Protein AF-R7HEH5-F1 (afdb_monomer_lite)

Sequence (195 aa):
MKNRILLLLTLVLFLPTLVNAKDKVKVYLFEAGGCPYCVKEEEYLKGLDGYDKTFTIVKKELYVDHVDWAEGKDYALGKKVAKAFNSFGFEDASHEATPFVVISDLYAASAYNTSLESVINEAYENGDKDIVKCYEDGKDNCLDHLKKDTSSSSKNYTPVIIITGLVILITYLVKSSIDTKNIIKNIDNINVKKR

pLDDT: mean 80.24, std 21.5, range [31.45, 98.81]

Foldseek 3Di:
DVVVVVVVVVVVVPPPPPPPQADAWEKEWAAFPPDPLSVVLVVLQCPDPCDVPRHHYDYHDQAPHPPVRHGDPCVVLLQLLLVVLVVLPQVQADSPAPRFIDTANQDTHRGRDNPCNVVSVVCSVVPGLPLSVCVVVVDNCSNVVSDDPPDDDDDDPPPCVVVVVVVVVVVVVVVVVVVVVVVVVVVVVVVVVVD

Structure (mmCIF, N/CA/C/O backbone):
data_AF-R7HEH5-F1
#
_entry.id   AF-R7HEH5-F1
#
loop_
_atom_site.group_PDB
_atom_site.id
_atom_site.type_symbol
_atom_site.label_atom_id
_atom_site.label_alt_id
_atom_site.label_comp_id
_atom_site.label_asym_id
_atom_site.label_entity_id
_atom_site.label_seq_id
_atom_site.pdbx_PDB_ins_code
_atom_site.Cartn_x
_atom_site.Cartn_y
_atom_site.Cartn_z
_atom_site.occupancy
_atom_site.B_iso_or_equiv
_atom_site.auth_seq_id
_atom_site.auth_comp_id
_atom_site.auth_asym_id
_atom_site.auth_atom_id
_atom_site.pdbx_PDB_model_num
ATOM 1 N N . MET A 1 1 ? -27.579 -20.780 52.528 1.00 49.28 1 MET A N 1
ATOM 2 C CA . MET A 1 1 ? -27.739 -19.768 51.451 1.00 49.28 1 MET A CA 1
ATOM 3 C C . MET A 1 1 ? -26.437 -19.041 51.087 1.00 49.28 1 MET A C 1
ATOM 5 O O . MET A 1 1 ? -26.277 -18.694 49.927 1.00 49.28 1 MET A O 1
ATOM 9 N N . LYS A 1 2 ? -25.474 -18.885 52.010 1.00 51.22 2 LYS A N 1
ATOM 10 C CA . LYS A 1 2 ? -24.186 -18.193 51.787 1.00 51.22 2 LYS A CA 1
ATOM 11 C C . LYS A 1 2 ? -23.276 -18.825 50.707 1.00 51.22 2 LYS A C 1
ATOM 13 O O . LYS A 1 2 ? -22.617 -18.100 49.976 1.00 51.22 2 LYS A O 1
ATOM 18 N N . ASN A 1 3 ? -23.327 -20.149 50.518 1.00 52.31 3 ASN A N 1
ATOM 19 C CA . ASN A 1 3 ? -22.471 -20.854 49.543 1.00 52.31 3 ASN A CA 1
ATOM 20 C C . ASN A 1 3 ? -23.000 -20.851 48.095 1.00 52.31 3 ASN A C 1
ATOM 22 O O . ASN A 1 3 ? -22.247 -21.174 47.184 1.00 52.31 3 ASN A O 1
ATOM 26 N N . ARG A 1 4 ? -24.270 -20.485 47.855 1.00 53.44 4 ARG A N 1
ATOM 27 C CA . ARG A 1 4 ? -24.825 -20.405 46.486 1.00 53.44 4 ARG A CA 1
ATOM 28 C C . ARG A 1 4 ? -24.497 -19.079 45.792 1.00 53.44 4 ARG A C 1
ATOM 30 O O . ARG A 1 4 ? -24.399 -19.045 44.575 1.00 53.44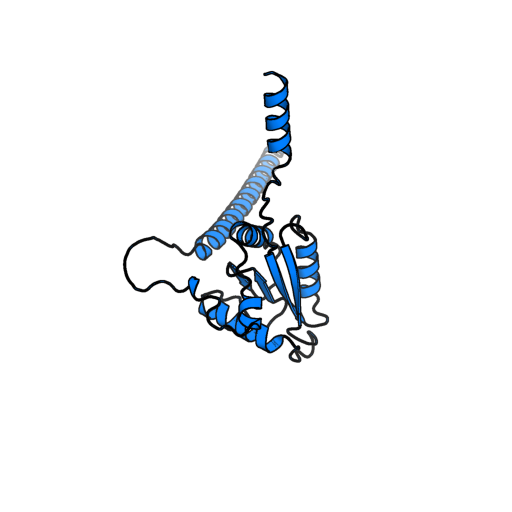 4 ARG A O 1
ATOM 37 N N . ILE A 1 5 ? -24.271 -18.017 46.567 1.00 57.97 5 ILE A N 1
ATOM 38 C CA . ILE A 1 5 ? -23.885 -16.694 46.054 1.00 57.97 5 ILE A CA 1
ATOM 39 C C . ILE A 1 5 ? -22.410 -16.687 45.622 1.00 57.97 5 ILE A C 1
ATOM 41 O O . ILE A 1 5 ? -22.078 -16.106 44.595 1.00 57.97 5 ILE A O 1
ATOM 45 N N . LEU A 1 6 ? -21.540 -17.402 46.346 1.00 53.66 6 LEU A N 1
ATOM 46 C CA . LEU A 1 6 ? -20.113 -17.496 46.017 1.00 53.66 6 LEU A CA 1
ATOM 47 C C . LEU A 1 6 ? -19.861 -18.212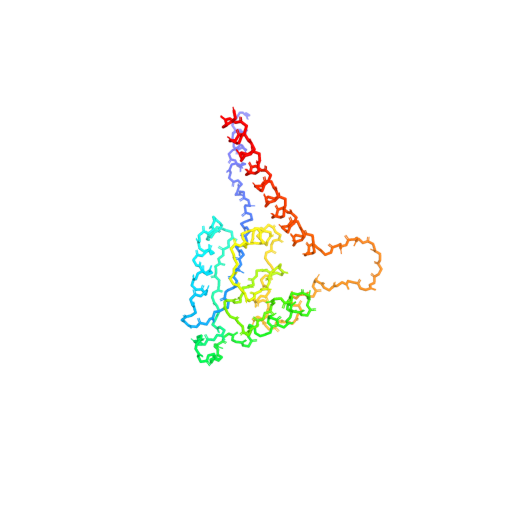 44.677 1.00 53.66 6 LEU A C 1
ATOM 49 O O . LEU A 1 6 ? -18.983 -17.811 43.924 1.00 53.66 6 LEU A O 1
ATOM 53 N N . LEU A 1 7 ? -20.677 -19.221 44.359 1.00 53.59 7 LEU A N 1
ATOM 54 C CA . LEU A 1 7 ? -20.564 -20.025 43.137 1.00 53.59 7 LEU A CA 1
ATOM 55 C C . LEU A 1 7 ? -21.056 -19.275 41.882 1.00 53.59 7 LEU A C 1
ATOM 57 O O . LEU A 1 7 ? -20.529 -19.473 40.790 1.00 53.59 7 LEU A O 1
ATOM 61 N N . LEU A 1 8 ? -22.029 -18.369 42.040 1.00 53.62 8 LEU A N 1
ATOM 62 C CA . LEU A 1 8 ? -22.493 -17.481 40.967 1.00 53.62 8 LEU A CA 1
ATOM 63 C C . LEU A 1 8 ? -21.471 -16.380 40.651 1.00 53.62 8 LEU A C 1
ATOM 65 O O . LEU A 1 8 ? -21.299 -16.023 39.489 1.00 53.62 8 LEU A O 1
ATOM 69 N N . LEU A 1 9 ? -20.750 -15.884 41.661 1.00 54.25 9 LEU A N 1
ATOM 70 C CA . LEU A 1 9 ? -19.741 -14.834 41.489 1.00 54.25 9 LEU A CA 1
ATOM 71 C C . LEU A 1 9 ? -18.478 -15.343 40.772 1.00 54.25 9 LEU A C 1
ATOM 73 O O . LEU A 1 9 ? -17.888 -14.613 39.981 1.00 54.25 9 LEU A O 1
ATOM 77 N N . THR A 1 10 ? -18.104 -16.611 40.969 1.00 56.06 10 THR A N 1
ATOM 78 C CA . THR A 1 10 ? -16.996 -17.247 40.235 1.00 56.06 10 THR A CA 1
ATOM 79 C C . THR A 1 10 ? -17.350 -17.600 38.788 1.00 56.06 10 THR A C 1
ATOM 81 O O . THR A 1 10 ? -16.462 -17.635 37.945 1.00 56.06 10 THR A O 1
ATOM 84 N N . LEU A 1 11 ? -18.632 -17.831 38.473 1.00 50.94 11 LEU A N 1
ATOM 85 C CA . LEU A 1 11 ? -19.081 -18.148 37.109 1.00 50.94 11 LEU A CA 1
ATOM 86 C C . LEU A 1 11 ? -19.051 -16.915 36.186 1.00 50.94 11 LEU A C 1
ATOM 88 O O . LEU A 1 11 ? -18.761 -17.041 35.001 1.00 50.94 11 LEU A O 1
ATOM 92 N N . VAL A 1 12 ? -19.278 -15.716 36.736 1.00 55.78 12 VAL A N 1
ATOM 93 C CA . VAL A 1 12 ? -19.176 -14.446 35.991 1.00 55.78 12 VAL A CA 1
ATOM 94 C C . VAL A 1 12 ? -17.719 -14.094 35.653 1.00 55.78 12 VAL A C 1
ATOM 96 O O . VAL A 1 12 ? -17.462 -13.493 34.616 1.00 55.78 12 VAL A O 1
ATOM 99 N N . LEU A 1 13 ? -16.755 -14.527 36.473 1.00 54.69 13 LEU A N 1
ATOM 100 C CA . LEU A 1 13 ? -15.312 -14.352 36.234 1.00 54.69 13 LEU A CA 1
ATOM 101 C C . LEU A 1 13 ? -14.747 -15.267 35.133 1.00 54.69 13 LEU A C 1
ATOM 103 O O . LEU A 1 13 ? -13.660 -15.002 34.630 1.00 54.69 13 LEU A O 1
ATOM 107 N N . PHE A 1 14 ? -15.479 -16.322 34.761 1.00 50.94 14 PHE A N 1
ATOM 108 C CA . PHE A 1 14 ? -15.119 -17.261 33.694 1.00 50.94 14 PHE A CA 1
ATOM 109 C C . PHE A 1 14 ? -15.951 -17.085 32.423 1.00 50.94 14 PHE A C 1
ATOM 111 O O . PHE A 1 14 ? -15.827 -17.902 31.514 1.00 50.94 14 PHE A O 1
ATOM 118 N N . LEU A 1 15 ? -16.773 -16.034 32.324 1.00 53.72 15 LEU A N 1
ATOM 119 C CA . LEU A 1 15 ? -17.244 -15.591 31.016 1.00 53.72 15 LEU A CA 1
ATOM 120 C C . LEU A 1 15 ? -15.987 -15.174 30.248 1.00 53.72 15 LEU A C 1
ATOM 122 O O . LEU A 1 15 ? -15.384 -14.171 30.641 1.00 53.72 15 LEU A O 1
ATOM 126 N N . PRO A 1 16 ? -15.545 -15.913 29.206 1.00 56.97 16 PRO A N 1
ATOM 127 C CA . PRO A 1 16 ? -14.555 -15.359 28.309 1.00 56.97 16 PRO A CA 1
ATOM 128 C C . PRO A 1 16 ? -15.190 -14.069 27.818 1.00 56.97 16 PRO A C 1
ATOM 130 O O . PRO A 1 16 ? -16.246 -14.090 27.179 1.00 56.97 16 PRO A O 1
ATOM 133 N N . THR A 1 17 ? -14.620 -12.932 28.210 1.00 54.47 17 THR A N 1
ATOM 134 C CA . THR A 1 17 ? -14.938 -11.686 27.544 1.00 54.47 17 THR A CA 1
ATOM 135 C C . THR A 1 17 ? -14.694 -11.999 26.080 1.00 54.47 17 THR A C 1
ATOM 137 O O . THR A 1 17 ? -13.581 -12.343 25.685 1.00 54.47 17 THR A O 1
ATOM 140 N N . LEU A 1 18 ? -15.774 -12.022 25.301 1.00 47.81 18 LEU A N 1
ATOM 141 C CA . LEU A 1 18 ? -15.728 -12.091 23.851 1.00 47.81 18 LEU A CA 1
ATOM 142 C C . LEU A 1 18 ? -15.087 -10.776 23.408 1.00 47.81 18 LEU A C 1
ATOM 144 O O . LEU A 1 18 ? -15.758 -9.850 22.962 1.00 47.81 18 LEU A O 1
ATOM 148 N N . VAL A 1 19 ? -13.780 -10.658 23.636 1.00 51.91 19 VAL A N 1
ATOM 149 C CA . VAL A 1 19 ? -12.932 -9.672 23.006 1.00 51.91 19 VAL A CA 1
ATOM 150 C C . VAL A 1 19 ? -12.958 -10.102 21.553 1.00 51.91 19 VAL A C 1
ATOM 152 O O . VAL A 1 19 ? -12.230 -11.003 21.146 1.00 51.91 19 VAL A O 1
ATOM 155 N N . ASN A 1 20 ? -13.888 -9.526 20.791 1.00 57.19 20 ASN A N 1
ATOM 156 C CA . ASN A 1 20 ? -13.786 -9.502 19.343 1.00 57.19 20 ASN A CA 1
ATOM 157 C C . ASN A 1 20 ? -12.493 -8.743 19.049 1.00 57.19 20 ASN A C 1
ATOM 159 O O . ASN A 1 20 ? -12.477 -7.512 19.034 1.00 57.19 20 ASN A O 1
ATOM 163 N N . ALA A 1 21 ? -11.387 -9.478 18.947 1.00 68.25 21 ALA A N 1
ATOM 164 C CA . ALA A 1 21 ? -10.140 -8.927 18.467 1.00 68.25 21 ALA A CA 1
ATOM 165 C C . ALA A 1 21 ? -10.416 -8.463 17.037 1.00 68.25 21 ALA A C 1
ATOM 167 O O . ALA A 1 21 ? -10.771 -9.279 16.188 1.00 68.25 21 ALA A O 1
ATOM 168 N N . LYS A 1 22 ? -10.354 -7.148 16.806 1.00 83.00 22 LYS A N 1
ATOM 169 C CA . LYS A 1 22 ? -10.471 -6.599 15.457 1.00 83.00 22 LYS A CA 1
ATOM 170 C C . LYS A 1 22 ? -9.306 -7.139 14.632 1.00 83.00 22 LYS A C 1
ATOM 172 O O . LYS A 1 22 ? -8.178 -7.205 15.128 1.00 83.00 22 LYS A O 1
ATOM 177 N N . ASP A 1 23 ? -9.584 -7.513 13.391 1.00 92.25 23 ASP A N 1
ATOM 178 C CA . ASP A 1 23 ? -8.524 -7.878 12.461 1.00 92.25 23 ASP A CA 1
ATOM 179 C C . ASP A 1 23 ? -7.598 -6.676 12.241 1.00 92.25 23 ASP A C 1
ATOM 181 O O . ASP A 1 23 ? -8.034 -5.523 12.193 1.00 92.25 23 ASP A O 1
ATOM 185 N N . LYS A 1 24 ? -6.296 -6.950 12.140 1.00 96.69 24 LYS A N 1
ATOM 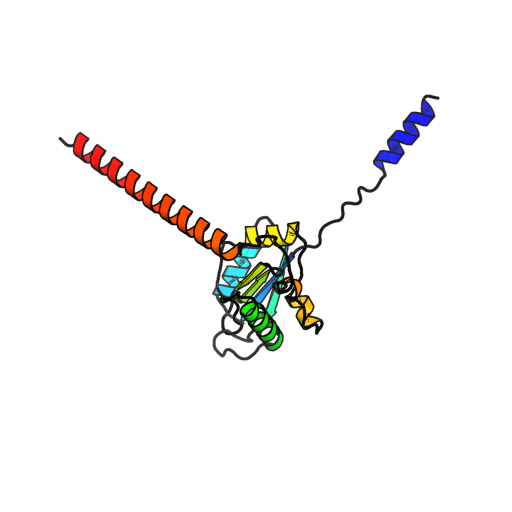186 C CA . LYS A 1 24 ? -5.301 -5.916 11.856 1.00 96.69 24 LYS A CA 1
ATOM 187 C C . LYS A 1 24 ? -5.502 -5.394 10.438 1.00 96.69 24 LYS A C 1
ATOM 189 O O . LYS A 1 24 ? -5.706 -6.183 9.517 1.00 96.69 24 LYS A O 1
ATOM 194 N N . VAL A 1 25 ? -5.341 -4.088 10.260 1.00 98.31 25 VAL A N 1
ATOM 195 C CA . VAL A 1 25 ? -5.330 -3.456 8.937 1.00 98.31 25 VAL A CA 1
ATOM 196 C C . VAL A 1 25 ? -4.156 -3.994 8.122 1.00 98.31 25 VAL A C 1
ATOM 198 O O . VAL A 1 25 ? -3.036 -4.120 8.634 1.00 98.31 25 VAL A O 1
ATOM 201 N N . LYS A 1 26 ? -4.381 -4.289 6.845 1.00 98.62 26 LYS A N 1
ATOM 202 C CA . LYS A 1 26 ? -3.305 -4.598 5.901 1.00 98.62 26 LYS A CA 1
ATOM 203 C C . LYS A 1 26 ? -2.924 -3.336 5.144 1.00 98.62 26 LYS A C 1
ATOM 205 O O . LYS A 1 26 ? -3.648 -2.871 4.268 1.00 98.62 26 LYS A O 1
ATOM 210 N N . VAL A 1 27 ? -1.761 -2.789 5.477 1.00 98.69 27 VAL A N 1
ATOM 211 C CA . VAL A 1 27 ? -1.147 -1.701 4.714 1.00 98.69 27 VAL A CA 1
ATOM 212 C C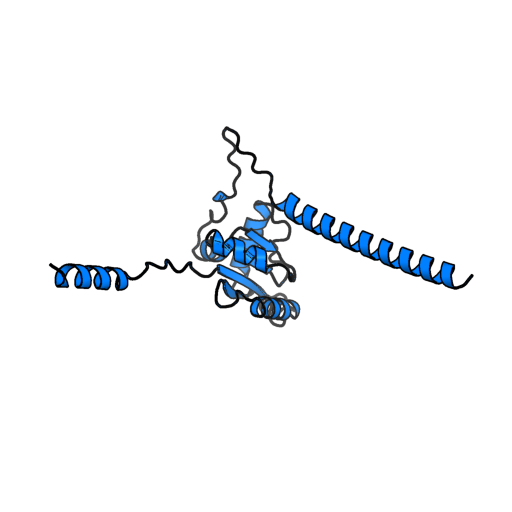 . VAL A 1 27 ? -0.386 -2.329 3.557 1.00 98.69 27 VAL A C 1
ATOM 214 O O . VAL A 1 27 ? 0.633 -2.989 3.766 1.00 98.69 27 VAL A O 1
ATOM 217 N N . TYR A 1 28 ? -0.887 -2.163 2.338 1.00 98.81 28 TYR A N 1
ATOM 218 C CA . TYR A 1 28 ? -0.220 -2.691 1.154 1.00 98.81 28 TYR A CA 1
ATOM 219 C C . TYR A 1 28 ? 0.843 -1.715 0.676 1.00 98.81 28 TYR A C 1
ATOM 221 O O . TYR A 1 28 ? 0.550 -0.541 0.467 1.00 98.81 28 TYR A O 1
ATOM 229 N N . LEU A 1 29 ? 2.055 -2.226 0.477 1.00 98.62 29 LEU A N 1
ATOM 230 C CA . LEU A 1 29 ? 3.196 -1.498 -0.062 1.00 98.62 29 LEU A CA 1
ATOM 231 C C . LEU A 1 29 ? 3.598 -2.148 -1.388 1.00 98.62 29 LEU A C 1
ATOM 233 O O . LEU A 1 29 ? 4.286 -3.171 -1.406 1.00 98.62 29 LEU A O 1
ATOM 237 N N . PHE A 1 30 ? 3.138 -1.570 -2.493 1.00 98.62 30 PHE A N 1
ATOM 238 C CA . PHE A 1 30 ? 3.590 -1.923 -3.832 1.00 98.62 30 PHE A CA 1
ATOM 239 C C . PHE A 1 30 ? 4.952 -1.271 -4.083 1.00 98.62 30 PHE A C 1
ATOM 241 O O . PHE A 1 30 ? 5.086 -0.045 -4.061 1.00 98.62 30 PHE A O 1
ATOM 248 N N . GLU A 1 31 ? 5.969 -2.096 -4.296 1.00 98.00 31 GLU A N 1
ATOM 249 C CA . GLU A 1 31 ? 7.365 -1.677 -4.379 1.00 98.00 31 GLU A CA 1
ATOM 250 C C . GLU A 1 31 ? 8.051 -2.144 -5.663 1.00 98.00 31 GLU A C 1
ATOM 252 O O . GLU A 1 31 ? 7.570 -3.029 -6.374 1.00 98.00 31 GLU A O 1
ATOM 257 N N . ALA A 1 32 ? 9.203 -1.534 -5.929 1.00 97.56 32 ALA A N 1
ATOM 258 C CA . ALA A 1 32 ? 10.158 -1.977 -6.929 1.00 97.56 32 ALA A CA 1
ATOM 259 C C . ALA A 1 32 ? 11.432 -2.471 -6.233 1.00 97.56 32 ALA A C 1
ATOM 261 O O . ALA A 1 32 ? 11.850 -1.887 -5.225 1.00 97.56 32 ALA A O 1
ATOM 262 N N . GLY A 1 33 ? 12.084 -3.504 -6.772 1.00 95.50 33 GLY A N 1
ATOM 263 C CA . GLY A 1 33 ? 13.398 -3.931 -6.282 1.00 95.50 33 GLY A CA 1
ATOM 264 C C . GLY A 1 33 ? 14.401 -2.771 -6.257 1.00 95.50 33 GLY A C 1
ATOM 265 O O . GLY A 1 33 ? 14.406 -1.909 -7.133 1.00 95.50 33 GLY A O 1
ATOM 266 N N . GLY A 1 34 ? 15.203 -2.688 -5.193 1.00 93.00 34 GLY A N 1
ATOM 267 C CA . GLY A 1 34 ? 16.218 -1.641 -5.026 1.00 93.00 34 GLY A CA 1
ATOM 268 C C . GLY A 1 34 ? 15.692 -0.221 -4.756 1.00 93.00 34 GLY A C 1
ATOM 269 O O . GLY A 1 34 ? 16.504 0.674 -4.543 1.00 93.00 34 GLY A O 1
ATOM 270 N N . CYS A 1 35 ? 14.373 0.001 -4.711 1.00 94.88 35 CYS A N 1
ATOM 271 C CA . CYS A 1 35 ? 13.748 1.311 -4.504 1.00 94.88 35 CYS A CA 1
ATOM 272 C C . CYS A 1 35 ? 14.080 1.927 -3.121 1.00 94.88 35 CYS A C 1
ATOM 274 O O . CYS A 1 35 ? 13.546 1.474 -2.101 1.00 94.88 35 CYS A O 1
ATOM 276 N N . PRO A 1 36 ? 14.868 3.022 -3.040 1.00 94.75 36 PRO A N 1
ATOM 277 C CA . PRO A 1 36 ? 15.266 3.596 -1.749 1.00 94.75 36 PRO A CA 1
ATOM 278 C C . PRO A 1 36 ? 14.102 4.224 -0.972 1.00 94.75 36 PRO A C 1
ATOM 280 O O . PRO A 1 36 ? 14.081 4.193 0.256 1.00 94.75 36 PRO A O 1
ATOM 283 N N . TYR A 1 37 ? 13.123 4.801 -1.675 1.00 94.44 37 TYR A N 1
ATOM 284 C CA . TYR A 1 37 ? 11.936 5.380 -1.039 1.00 94.44 37 TYR A CA 1
ATOM 285 C C . TYR A 1 37 ? 10.979 4.314 -0.502 1.00 94.44 37 TYR A C 1
ATOM 287 O O . TYR A 1 37 ? 10.314 4.560 0.495 1.00 94.44 37 TYR A O 1
ATOM 295 N N . CYS A 1 38 ? 10.962 3.121 -1.098 1.00 96.25 38 CYS A N 1
ATOM 296 C CA . CYS A 1 38 ? 10.173 1.993 -0.616 1.00 96.25 38 CYS A CA 1
ATOM 297 C C . CYS A 1 38 ? 10.727 1.474 0.718 1.00 96.25 38 CYS A C 1
ATOM 299 O O . CYS A 1 38 ? 9.961 1.230 1.644 1.00 96.25 38 CYS A O 1
ATOM 301 N N . VAL A 1 39 ? 12.060 1.414 0.853 1.00 96.75 39 VAL A N 1
ATOM 302 C CA . VAL A 1 39 ? 12.726 1.088 2.127 1.00 96.75 39 VAL A CA 1
ATOM 303 C C . VAL A 1 39 ? 12.390 2.124 3.201 1.00 96.75 39 VAL A C 1
ATOM 305 O O . VAL A 1 39 ? 12.009 1.751 4.306 1.00 96.75 39 VAL A O 1
ATOM 308 N N . LYS A 1 40 ? 12.464 3.422 2.875 1.00 97.19 40 LYS A N 1
ATOM 309 C CA . LYS A 1 40 ? 12.120 4.497 3.823 1.00 97.19 40 LYS A CA 1
ATOM 310 C C . LYS A 1 40 ? 10.660 4.450 4.269 1.00 97.19 40 LYS A C 1
ATOM 312 O O . LYS A 1 40 ? 10.382 4.670 5.442 1.00 97.19 40 LYS A O 1
ATOM 317 N N . GLU A 1 41 ? 9.741 4.185 3.345 1.00 96.88 41 GLU A N 1
ATOM 318 C CA . GLU A 1 41 ? 8.316 4.035 3.650 1.00 96.88 41 GLU A CA 1
ATOM 319 C C . GLU A 1 41 ? 8.082 2.838 4.584 1.00 96.88 41 GLU A C 1
ATOM 321 O O . GLU A 1 41 ? 7.400 2.961 5.598 1.00 96.88 41 GLU A O 1
ATOM 326 N N . GLU A 1 42 ? 8.717 1.695 4.300 1.00 97.81 42 GLU A N 1
ATOM 327 C CA . GLU A 1 42 ? 8.653 0.507 5.154 1.00 97.81 42 GLU A CA 1
ATOM 328 C C . GLU A 1 42 ? 9.220 0.773 6.560 1.00 97.81 42 GLU A C 1
ATOM 330 O O . GLU A 1 42 ? 8.612 0.372 7.552 1.00 97.81 42 GLU A O 1
ATOM 335 N N . GLU A 1 43 ? 10.359 1.464 6.667 1.00 97.88 43 GLU A N 1
ATOM 336 C CA . GLU A 1 43 ? 10.962 1.855 7.948 1.00 97.88 43 GLU A CA 1
ATOM 337 C C . GLU A 1 43 ? 10.066 2.810 8.742 1.00 97.88 43 GLU A C 1
ATOM 339 O O . GLU A 1 43 ? 9.874 2.609 9.942 1.00 97.88 43 GLU A O 1
ATOM 344 N N . TYR A 1 44 ? 9.486 3.815 8.078 1.00 97.69 44 TYR A N 1
ATOM 345 C CA . TYR A 1 44 ? 8.519 4.721 8.692 1.00 97.69 44 TYR A CA 1
ATOM 346 C C . TYR A 1 44 ? 7.321 3.945 9.250 1.00 97.69 44 TYR A C 1
ATOM 348 O O . TYR A 1 44 ? 7.010 4.081 10.433 1.00 97.69 44 TYR A O 1
ATOM 356 N N . LEU A 1 45 ? 6.697 3.086 8.436 1.00 98.06 45 LEU A N 1
ATOM 357 C CA . LEU A 1 45 ? 5.543 2.285 8.843 1.00 98.06 45 LEU A CA 1
ATOM 358 C C . LEU A 1 45 ? 5.884 1.360 10.020 1.00 98.06 45 LEU A C 1
ATOM 360 O O . LEU A 1 45 ? 5.124 1.291 10.981 1.00 98.06 45 LEU A O 1
ATOM 364 N N . LYS A 1 46 ? 7.043 0.693 10.001 1.00 98.12 46 LYS A N 1
ATOM 365 C CA . LYS A 1 46 ? 7.504 -0.147 11.123 1.00 98.12 46 LYS A CA 1
ATOM 366 C C . LYS A 1 46 ? 7.799 0.643 12.398 1.00 98.12 46 LYS A C 1
ATOM 368 O O . LYS A 1 46 ? 7.785 0.064 13.480 1.00 98.12 46 LYS A O 1
ATOM 373 N N . GLY A 1 47 ? 8.086 1.938 12.274 1.00 97.81 47 GLY A N 1
ATOM 374 C CA . GLY A 1 47 ? 8.327 2.841 13.396 1.00 97.81 47 GLY A CA 1
ATOM 375 C C . GLY A 1 47 ? 7.061 3.359 14.083 1.00 97.81 47 GLY A C 1
ATOM 376 O O . GLY A 1 47 ? 7.179 3.976 15.139 1.00 97.81 47 GLY A O 1
ATOM 377 N N . LEU A 1 48 ? 5.871 3.133 13.514 1.00 96.75 48 LEU A N 1
ATOM 378 C CA . LEU A 1 48 ? 4.602 3.574 14.100 1.00 96.75 48 LEU A CA 1
ATOM 379 C C . LEU A 1 48 ? 4.194 2.709 15.297 1.00 96.75 48 LEU A C 1
ATOM 381 O O . LEU A 1 48 ? 4.373 1.489 15.293 1.00 96.75 48 LEU A O 1
ATOM 385 N N . ASP A 1 49 ? 3.543 3.318 16.292 1.00 95.62 49 ASP A N 1
ATOM 386 C CA . ASP A 1 49 ? 3.155 2.637 17.536 1.00 95.62 49 ASP A CA 1
ATOM 387 C C . ASP A 1 49 ? 2.189 1.463 17.302 1.00 95.62 49 ASP A C 1
ATOM 389 O O . ASP A 1 49 ? 2.167 0.498 18.083 1.00 95.62 49 ASP A O 1
ATOM 393 N N . GLY A 1 50 ? 1.389 1.553 16.235 1.00 95.19 50 GLY A N 1
ATOM 394 C CA . GLY A 1 50 ? 0.412 0.549 15.819 1.00 95.19 50 GLY A CA 1
ATOM 395 C C . GLY A 1 50 ? 0.991 -0.665 15.085 1.00 95.19 50 GLY A C 1
ATOM 396 O O . GLY A 1 50 ? 0.264 -1.648 14.903 1.00 95.19 50 GLY A O 1
ATOM 397 N N . TYR A 1 51 ? 2.264 -0.641 14.673 1.00 97.75 51 TYR A N 1
ATOM 398 C CA . TYR A 1 51 ? 2.855 -1.745 13.915 1.00 97.75 51 TYR A CA 1
ATOM 399 C C . TYR A 1 51 ? 2.827 -3.044 14.737 1.00 97.75 51 TYR A C 1
ATOM 401 O O . TYR A 1 51 ? 3.086 -3.047 15.942 1.00 97.75 51 TYR A O 1
ATOM 409 N N . ASP A 1 52 ? 2.415 -4.143 14.101 1.00 96.12 52 ASP A N 1
ATOM 410 C CA . ASP A 1 52 ? 2.141 -5.453 14.708 1.00 96.12 52 ASP A CA 1
ATOM 411 C C . ASP A 1 52 ? 1.044 -5.482 15.789 1.00 96.12 52 ASP A C 1
ATOM 413 O O . ASP A 1 52 ? 0.746 -6.554 16.328 1.00 96.12 52 ASP A O 1
ATOM 417 N N . LYS A 1 53 ? 0.359 -4.366 16.060 1.00 95.56 53 LYS A N 1
ATOM 418 C CA . LYS A 1 53 ? -0.766 -4.289 17.007 1.00 95.56 53 LYS A CA 1
ATOM 419 C C . LYS A 1 53 ? -2.086 -4.050 16.289 1.00 95.56 53 LYS A C 1
ATOM 421 O O . LYS A 1 53 ? -2.988 -4.872 16.409 1.00 95.56 53 LYS A O 1
ATOM 426 N N . THR A 1 54 ? -2.175 -2.959 15.535 1.00 96.25 54 THR A N 1
ATOM 427 C CA . THR A 1 54 ? -3.378 -2.524 14.810 1.00 96.25 54 THR A CA 1
ATOM 428 C C . THR A 1 54 ? -3.261 -2.745 13.308 1.00 96.25 54 THR A C 1
ATOM 430 O O . THR A 1 54 ? -4.278 -2.851 12.626 1.00 96.25 54 THR A O 1
ATOM 433 N N . PHE A 1 55 ? -2.042 -2.880 12.782 1.00 98.56 55 PHE A N 1
ATOM 434 C CA . PHE A 1 55 ? -1.813 -3.135 11.365 1.00 98.56 55 PHE A CA 1
ATOM 435 C C . PHE A 1 55 ? -0.582 -4.005 11.106 1.00 98.56 55 PHE A C 1
ATOM 437 O O . PHE A 1 55 ? 0.245 -4.243 11.988 1.00 98.56 55 PHE A O 1
ATOM 444 N N . THR A 1 56 ? -0.481 -4.484 9.870 1.00 98.38 56 THR A N 1
ATOM 445 C CA . THR A 1 56 ? 0.684 -5.182 9.312 1.00 98.38 56 THR A CA 1
ATOM 446 C C . THR A 1 56 ? 0.983 -4.638 7.918 1.00 98.38 56 THR A C 1
ATOM 448 O O . THR A 1 56 ? 0.101 -4.072 7.273 1.00 98.38 56 THR A O 1
ATOM 451 N N . ILE A 1 57 ? 2.220 -4.811 7.451 1.00 98.62 57 ILE A N 1
ATOM 452 C CA . ILE A 1 57 ? 2.634 -4.404 6.104 1.00 98.62 57 ILE A CA 1
ATOM 453 C C . ILE A 1 57 ? 2.585 -5.625 5.184 1.00 98.62 57 ILE A C 1
ATOM 455 O O . ILE A 1 57 ? 3.162 -6.668 5.496 1.00 98.62 57 ILE A O 1
ATOM 459 N N . VAL A 1 58 ? 1.933 -5.486 4.031 1.00 98.62 58 VAL A N 1
ATOM 460 C CA . VAL A 1 58 ? 1.892 -6.501 2.975 1.00 98.62 58 VAL A CA 1
ATOM 461 C C . VAL A 1 58 ? 2.631 -5.970 1.755 1.00 98.62 58 VAL A C 1
ATOM 463 O O . VAL A 1 58 ? 2.153 -5.078 1.057 1.00 98.62 58 VAL A O 1
ATOM 466 N N . LYS A 1 59 ? 3.810 -6.529 1.494 1.00 98.50 59 LYS A N 1
ATOM 467 C CA . LYS A 1 59 ? 4.646 -6.127 0.362 1.00 98.50 59 LYS A CA 1
ATOM 468 C C . LYS A 1 59 ? 4.152 -6.772 -0.931 1.00 98.50 59 LYS A C 1
ATOM 470 O O . LYS A 1 59 ? 3.827 -7.962 -0.947 1.00 98.50 59 LYS A O 1
ATOM 475 N N . LYS A 1 60 ? 4.107 -5.985 -2.001 1.00 98.62 60 LYS A N 1
ATOM 476 C CA . LYS A 1 60 ? 3.695 -6.398 -3.344 1.00 98.62 60 LYS A CA 1
ATOM 477 C C . LYS A 1 60 ? 4.753 -5.970 -4.349 1.00 98.62 60 LYS A C 1
ATOM 479 O O . LYS A 1 60 ? 5.176 -4.820 -4.349 1.00 98.62 60 LYS A O 1
ATOM 484 N N . GLU A 1 61 ? 5.184 -6.890 -5.197 1.00 98.50 61 GLU A N 1
ATOM 485 C CA . GLU A 1 61 ? 6.233 -6.635 -6.183 1.00 98.50 61 GLU A CA 1
ATOM 486 C C . GLU A 1 61 ? 5.598 -6.035 -7.439 1.00 98.50 61 GLU A C 1
ATOM 488 O O . GLU A 1 61 ? 5.124 -6.748 -8.328 1.00 98.50 61 GLU A O 1
ATOM 493 N N . LEU A 1 62 ? 5.541 -4.704 -7.476 1.00 98.44 62 LEU A N 1
ATOM 494 C CA . LEU A 1 62 ? 5.002 -3.959 -8.608 1.00 98.44 62 LEU A CA 1
ATOM 495 C C . LEU A 1 62 ? 5.974 -3.995 -9.787 1.00 98.44 62 LEU A C 1
ATOM 497 O O . LEU A 1 62 ? 5.557 -4.223 -10.918 1.00 98.44 62 LEU A O 1
ATOM 501 N N . TYR A 1 63 ? 7.265 -3.836 -9.500 1.00 98.25 63 TYR A N 1
ATOM 502 C CA . TYR A 1 63 ? 8.343 -3.943 -10.476 1.00 98.25 63 TYR A CA 1
ATOM 503 C C . TYR A 1 63 ? 9.475 -4.807 -9.926 1.00 98.25 63 TYR A C 1
ATOM 505 O O . TYR A 1 63 ? 9.768 -4.779 -8.730 1.00 98.25 63 TYR A O 1
ATOM 513 N N . VAL A 1 64 ? 10.142 -5.548 -10.808 1.00 97.62 64 VAL A N 1
ATOM 514 C CA . VAL A 1 64 ? 11.304 -6.371 -10.443 1.00 97.62 64 VAL A CA 1
ATOM 515 C C . VAL A 1 64 ? 12.432 -5.495 -9.899 1.00 97.62 64 VAL A C 1
ATOM 517 O O . VAL A 1 64 ? 13.057 -5.847 -8.903 1.00 97.62 64 VAL A O 1
ATOM 520 N N . ASP A 1 65 ? 12.660 -4.339 -10.524 1.00 94.81 65 ASP A N 1
ATOM 521 C CA . ASP A 1 65 ? 13.672 -3.367 -10.120 1.00 94.81 65 ASP A CA 1
ATOM 522 C C . ASP A 1 65 ? 13.277 -1.933 -10.528 1.00 94.81 65 ASP A C 1
ATOM 524 O O . ASP A 1 65 ? 12.541 -1.727 -11.495 1.00 94.81 65 ASP A O 1
ATOM 528 N N . HIS A 1 66 ? 13.756 -0.946 -9.769 1.00 90.75 66 HIS A N 1
ATOM 529 C CA . HIS A 1 66 ? 13.485 0.487 -9.939 1.00 90.75 66 HIS A CA 1
ATOM 530 C C . HIS A 1 66 ? 14.291 1.180 -11.056 1.00 90.75 66 HIS A C 1
ATOM 532 O O . HIS A 1 66 ? 14.087 2.371 -11.302 1.00 90.75 66 HIS A O 1
ATOM 538 N N . VAL A 1 67 ? 15.233 0.483 -11.696 1.00 90.94 67 VAL A N 1
ATOM 539 C CA . VAL A 1 67 ? 16.025 0.990 -12.825 1.00 90.94 67 VAL A CA 1
ATOM 540 C C . VAL A 1 67 ? 15.359 0.617 -14.142 1.00 90.94 67 VAL A C 1
ATOM 542 O O . VAL A 1 67 ? 15.060 1.496 -14.948 1.00 90.94 67 VAL A O 1
ATOM 545 N N . ASP A 1 68 ? 15.098 -0.675 -14.342 1.00 92.31 68 ASP A N 1
ATOM 546 C CA . ASP A 1 68 ? 14.560 -1.191 -15.605 1.00 92.31 68 ASP A CA 1
ATOM 547 C C . ASP A 1 68 ? 13.031 -1.114 -15.681 1.00 92.31 68 ASP A C 1
ATOM 549 O O . ASP A 1 68 ? 12.467 -1.234 -16.769 1.00 92.31 68 ASP A O 1
ATOM 553 N N . TRP A 1 69 ? 12.354 -0.936 -14.538 1.00 93.75 69 TRP A N 1
ATOM 554 C CA . TRP A 1 69 ? 10.888 -0.907 -14.435 1.00 93.75 69 TRP A CA 1
ATOM 555 C C . TRP A 1 69 ? 10.217 -2.107 -15.119 1.00 93.75 69 TRP A C 1
ATOM 557 O O . TRP A 1 69 ? 9.106 -2.013 -15.644 1.00 93.75 69 TRP A O 1
ATOM 567 N N . ALA A 1 70 ? 10.892 -3.259 -15.106 1.00 97.44 70 ALA A N 1
ATOM 568 C CA . ALA A 1 70 ? 10.319 -4.506 -15.580 1.00 97.44 70 ALA A CA 1
ATOM 569 C C . ALA A 1 70 ? 9.140 -4.890 -14.678 1.00 97.44 70 ALA A C 1
ATOM 571 O O . ALA A 1 70 ? 9.272 -4.890 -13.451 1.00 97.44 70 ALA A O 1
ATOM 572 N N . GLU A 1 71 ? 7.993 -5.198 -15.285 1.00 98.44 71 GLU A N 1
ATOM 573 C CA . GLU A 1 71 ? 6.770 -5.554 -14.563 1.00 98.44 71 GLU A CA 1
ATOM 574 C C . GLU A 1 71 ? 7.030 -6.721 -13.598 1.00 98.44 71 GLU A C 1
ATOM 576 O O . GLU A 1 71 ? 7.537 -7.775 -13.988 1.00 98.44 71 GLU A O 1
ATOM 581 N N . GLY A 1 72 ? 6.700 -6.515 -12.323 1.00 98.31 72 GLY A N 1
ATOM 582 C CA . GLY A 1 72 ? 6.781 -7.538 -11.287 1.00 98.31 72 GLY A CA 1
ATOM 583 C C . GLY A 1 72 ? 5.554 -8.447 -11.284 1.00 98.31 72 GLY A C 1
ATOM 584 O O . GLY A 1 72 ? 4.551 -8.194 -11.960 1.00 98.31 72 GLY A O 1
ATOM 585 N N . LYS A 1 73 ? 5.593 -9.507 -10.472 1.00 98.38 73 LYS A N 1
ATOM 586 C CA . LYS A 1 73 ? 4.486 -10.484 -10.397 1.00 98.38 73 LYS A CA 1
ATOM 587 C C . LYS A 1 73 ? 3.141 -9.878 -9.961 1.00 98.38 73 LYS A C 1
ATOM 589 O O . LYS A 1 73 ? 2.097 -10.426 -10.304 1.00 98.38 73 LYS A O 1
ATOM 594 N N . ASP A 1 74 ? 3.153 -8.770 -9.214 1.00 98.62 74 ASP A N 1
ATOM 595 C CA . ASP A 1 74 ? 1.952 -8.088 -8.719 1.00 98.62 74 ASP A CA 1
ATOM 596 C C . ASP A 1 74 ? 1.577 -6.854 -9.573 1.00 98.62 74 ASP A C 1
ATOM 598 O O . ASP A 1 74 ? 0.640 -6.128 -9.227 1.00 98.62 74 ASP A O 1
ATOM 602 N N . TYR A 1 75 ? 2.254 -6.615 -10.707 1.00 98.62 75 TYR A N 1
ATOM 603 C CA . TYR A 1 75 ? 2.034 -5.444 -11.567 1.00 98.62 75 TYR A CA 1
ATOM 604 C C . TYR A 1 75 ? 0.573 -5.293 -12.011 1.00 98.62 75 TYR A C 1
ATOM 606 O O . TYR A 1 75 ? -0.040 -4.235 -11.845 1.00 98.62 75 TYR A O 1
ATOM 614 N N . ALA A 1 76 ? -0.024 -6.373 -12.524 1.00 98.56 76 ALA A N 1
ATOM 615 C CA . ALA A 1 76 ? -1.408 -6.362 -12.996 1.00 98.56 76 ALA A CA 1
ATOM 616 C C . ALA A 1 76 ? -2.407 -6.024 -11.874 1.00 98.56 76 ALA A C 1
ATOM 618 O O . ALA A 1 76 ? -3.369 -5.285 -12.102 1.00 98.56 76 ALA A O 1
ATOM 619 N N . LEU A 1 77 ? -2.158 -6.519 -10.655 1.00 98.75 77 LEU A N 1
ATOM 620 C CA . LEU A 1 77 ? -2.959 -6.199 -9.475 1.00 98.75 77 LEU A CA 1
ATOM 621 C C . LEU A 1 77 ? -2.809 -4.719 -9.106 1.00 98.75 77 LEU A C 1
ATOM 623 O O . LEU A 1 77 ? -3.817 -4.024 -8.983 1.00 98.75 77 LEU A O 1
ATOM 627 N N . GLY A 1 78 ? -1.576 -4.217 -8.995 1.00 98.44 78 GLY A N 1
ATOM 628 C CA . GLY A 1 78 ? -1.309 -2.812 -8.674 1.00 98.44 78 GLY A CA 1
ATOM 629 C C . GLY A 1 78 ? -1.940 -1.851 -9.682 1.00 98.44 78 GLY A C 1
ATOM 630 O O . GLY A 1 78 ? -2.601 -0.889 -9.293 1.00 98.44 78 GLY A O 1
ATOM 631 N N . LYS A 1 79 ? -1.854 -2.169 -10.980 1.00 98.62 79 LYS A N 1
ATOM 632 C CA . LYS A 1 79 ? -2.517 -1.422 -12.058 1.00 98.62 79 LYS A CA 1
ATOM 633 C C . LYS A 1 79 ? -4.037 -1.403 -11.919 1.00 98.62 79 LYS A C 1
ATOM 635 O O . LYS A 1 79 ? -4.651 -0.346 -12.079 1.00 98.62 79 LYS A O 1
ATOM 640 N N . LYS A 1 80 ? -4.654 -2.552 -11.615 1.00 98.44 80 LYS A N 1
ATOM 641 C CA . LYS A 1 80 ? -6.105 -2.657 -11.387 1.00 98.44 80 LYS A CA 1
ATOM 642 C C . LYS A 1 80 ? -6.534 -1.801 -10.195 1.00 98.44 80 LYS A C 1
ATOM 644 O O . LYS A 1 80 ? -7.474 -1.018 -10.321 1.00 98.44 80 LYS A O 1
ATOM 649 N N . VAL A 1 81 ? -5.819 -1.918 -9.076 1.00 98.50 81 VAL A N 1
ATOM 650 C CA . VAL A 1 81 ? -6.082 -1.170 -7.840 1.00 98.50 81 VAL A CA 1
ATOM 651 C C . VAL A 1 81 ? -5.949 0.334 -8.083 1.00 98.50 81 VAL A C 1
ATOM 653 O O . VAL A 1 81 ? -6.903 1.067 -7.832 1.00 98.50 81 VAL A O 1
ATOM 656 N N . ALA A 1 82 ? -4.825 0.794 -8.641 1.00 98.12 82 ALA A N 1
ATOM 657 C CA . ALA A 1 82 ? -4.584 2.210 -8.919 1.00 98.12 82 ALA A CA 1
ATOM 658 C C . ALA A 1 82 ? -5.675 2.813 -9.816 1.00 98.12 82 ALA A C 1
ATOM 660 O O . ALA A 1 82 ? -6.269 3.833 -9.474 1.00 98.12 82 ALA A O 1
ATOM 661 N N . LYS A 1 83 ? -6.017 2.137 -10.924 1.00 97.75 83 LYS A N 1
ATOM 662 C CA . LYS A 1 83 ? -7.079 2.589 -11.834 1.00 97.75 83 LYS A CA 1
ATOM 663 C C . LYS A 1 83 ? -8.435 2.688 -11.135 1.00 97.75 83 LYS A C 1
ATOM 665 O O . LYS A 1 83 ? -9.180 3.635 -11.384 1.00 97.75 83 LYS A O 1
ATOM 670 N N . ALA A 1 84 ? -8.763 1.716 -10.285 1.00 96.81 84 ALA A N 1
ATOM 671 C CA . ALA A 1 84 ? -10.011 1.738 -9.542 1.00 96.81 84 ALA A CA 1
ATOM 672 C C . ALA A 1 84 ? -10.057 2.934 -8.584 1.00 96.81 84 ALA A C 1
ATOM 674 O O . ALA A 1 84 ? -10.974 3.741 -8.684 1.00 96.81 84 ALA A O 1
ATOM 675 N N . PHE A 1 85 ? -9.047 3.110 -7.732 1.00 96.06 85 PHE A N 1
ATOM 676 C CA . PHE A 1 85 ? -8.968 4.252 -6.816 1.00 96.06 85 PHE A CA 1
ATOM 677 C C . PHE A 1 85 ? -9.016 5.598 -7.550 1.00 96.06 85 PHE A C 1
ATOM 679 O O . PHE A 1 85 ? -9.801 6.472 -7.178 1.00 96.06 85 PHE A O 1
ATOM 686 N N . ASN A 1 86 ? -8.276 5.742 -8.650 1.00 94.31 86 ASN A N 1
ATOM 687 C CA . ASN A 1 86 ? -8.304 6.951 -9.469 1.00 94.31 86 ASN A CA 1
ATOM 688 C C . ASN A 1 86 ? -9.725 7.271 -9.980 1.00 94.31 86 ASN A C 1
ATOM 690 O O . ASN A 1 86 ? -10.171 8.414 -9.893 1.00 94.31 86 ASN A O 1
ATOM 694 N N . SER A 1 87 ? -10.500 6.255 -10.386 1.00 93.81 87 SER A N 1
ATOM 695 C CA . SER A 1 87 ? -11.902 6.438 -10.808 1.00 93.81 87 SER A CA 1
ATOM 696 C C . SER A 1 87 ? -12.856 6.899 -9.694 1.00 93.81 87 SER A C 1
ATOM 698 O O . SER A 1 87 ? -13.937 7.407 -9.989 1.00 93.81 87 SER A O 1
ATOM 700 N N . PHE A 1 88 ? -12.449 6.767 -8.427 1.00 90.56 88 PHE A N 1
ATOM 701 C CA . PHE A 1 88 ? -13.173 7.250 -7.246 1.00 90.56 88 PHE A CA 1
ATOM 702 C C . PHE A 1 88 ? -12.595 8.556 -6.669 1.00 90.56 88 PHE A C 1
ATOM 704 O O . PHE A 1 88 ? -13.002 8.980 -5.588 1.00 90.56 88 PHE A O 1
ATOM 711 N N . GLY A 1 89 ? -11.695 9.230 -7.397 1.00 90.94 89 GLY A N 1
ATOM 712 C CA . GLY A 1 89 ? -11.167 10.550 -7.032 1.00 90.94 89 GLY A CA 1
ATOM 713 C C . GLY A 1 89 ? -9.870 10.532 -6.221 1.00 90.94 89 GLY A C 1
ATOM 714 O O . GLY A 1 89 ? -9.475 11.567 -5.693 1.00 90.94 89 GLY A O 1
ATOM 715 N N . PHE A 1 90 ? -9.194 9.386 -6.123 1.00 91.00 90 PHE A N 1
ATOM 716 C CA . PHE A 1 90 ? -7.852 9.296 -5.546 1.00 91.00 90 PHE A CA 1
ATOM 717 C C . PHE A 1 90 ? -6.819 9.577 -6.640 1.00 91.00 90 PHE A C 1
ATOM 719 O O . PHE A 1 90 ? -6.280 8.663 -7.261 1.00 91.00 90 PHE A O 1
ATOM 726 N N . GLU A 1 91 ? -6.604 10.857 -6.928 1.00 92.12 91 GLU A N 1
ATOM 727 C CA . GLU A 1 91 ? -5.793 11.302 -8.071 1.00 92.12 91 GLU A CA 1
ATOM 728 C C . GLU A 1 91 ? -4.328 10.848 -7.977 1.00 92.12 91 GLU A C 1
ATOM 730 O O . GLU A 1 91 ? -3.728 10.523 -9.000 1.00 92.12 91 GLU A O 1
ATOM 735 N N . ASP A 1 92 ? -3.794 10.718 -6.759 1.00 92.56 92 ASP A N 1
ATOM 736 C CA . ASP A 1 92 ? -2.421 10.265 -6.507 1.00 92.56 92 ASP A CA 1
ATOM 737 C C . ASP A 1 92 ? -2.241 8.737 -6.615 1.00 92.56 92 ASP A C 1
ATOM 739 O O . ASP A 1 92 ? -1.117 8.236 -6.515 1.00 92.56 92 ASP A O 1
ATOM 743 N N . ALA A 1 93 ? -3.321 7.969 -6.802 1.00 95.19 93 ALA A N 1
ATOM 744 C CA . ALA A 1 93 ? -3.252 6.518 -6.940 1.00 95.19 93 ALA A CA 1
ATOM 745 C C . ALA A 1 93 ? -2.704 6.132 -8.323 1.00 95.19 93 ALA A C 1
ATOM 747 O O . ALA A 1 93 ? -3.419 6.181 -9.328 1.00 95.19 93 ALA A O 1
ATOM 748 N N . SER A 1 94 ? -1.443 5.698 -8.375 1.00 95.19 94 SER A N 1
ATOM 749 C CA . SER A 1 94 ? -0.770 5.324 -9.621 1.00 95.19 94 SER A CA 1
ATOM 750 C C . SER A 1 94 ? 0.063 4.046 -9.497 1.00 95.19 94 SER A C 1
ATOM 752 O O . SER A 1 94 ? 0.744 3.789 -8.513 1.00 95.19 94 SER A O 1
ATOM 754 N N . HIS A 1 95 ? 0.073 3.236 -10.546 1.00 96.06 95 HIS A N 1
ATOM 755 C CA . HIS A 1 95 ? 0.975 2.084 -10.641 1.00 96.06 95 HIS A CA 1
ATOM 756 C C . HIS A 1 95 ? 2.310 2.447 -11.313 1.00 96.06 95 HIS A C 1
ATOM 758 O O . HIS A 1 95 ? 3.187 1.602 -11.441 1.00 96.06 95 HIS A O 1
ATOM 764 N N . GLU A 1 96 ? 2.474 3.689 -11.770 1.00 94.56 96 GLU A N 1
ATOM 765 C CA . GLU A 1 96 ? 3.637 4.141 -12.548 1.00 94.56 96 GLU A CA 1
ATOM 766 C C . GLU A 1 96 ? 4.806 4.604 -11.666 1.00 94.56 96 GLU A C 1
ATOM 768 O O . GLU A 1 96 ? 5.868 4.948 -12.172 1.00 94.56 96 GLU A O 1
ATOM 773 N N . ALA A 1 97 ? 4.622 4.617 -10.345 1.00 92.62 97 ALA A N 1
ATOM 774 C CA . ALA A 1 97 ? 5.640 5.012 -9.382 1.00 92.62 97 ALA A CA 1
ATOM 775 C C . ALA A 1 97 ? 5.582 4.131 -8.131 1.00 92.62 97 ALA A C 1
ATOM 777 O O . ALA A 1 97 ? 4.536 3.579 -7.784 1.00 92.62 97 ALA A O 1
ATOM 778 N N . THR A 1 98 ? 6.716 4.031 -7.439 1.00 95.06 98 THR A N 1
ATOM 779 C CA . THR A 1 98 ? 6.847 3.322 -6.162 1.00 95.06 98 THR A CA 1
ATOM 780 C C . THR A 1 98 ? 7.515 4.216 -5.110 1.00 95.06 98 THR A C 1
ATOM 782 O O . THR A 1 98 ? 8.418 4.977 -5.467 1.00 95.06 98 THR A O 1
ATOM 785 N N . PRO A 1 99 ? 7.158 4.097 -3.819 1.00 97.69 99 PRO A N 1
ATOM 786 C CA . PRO A 1 99 ? 6.153 3.181 -3.278 1.00 97.69 99 PRO A CA 1
ATOM 787 C C . PRO A 1 99 ? 4.725 3.588 -3.665 1.00 97.69 99 PRO A C 1
ATOM 789 O O . PRO A 1 99 ? 4.412 4.773 -3.684 1.00 97.69 99 PRO A O 1
ATOM 792 N N . PHE A 1 100 ? 3.871 2.606 -3.961 1.00 98.38 100 PHE A N 1
ATOM 793 C CA . PHE A 1 100 ? 2.423 2.791 -4.071 1.00 98.38 100 PHE A CA 1
ATOM 794 C C . PHE A 1 100 ? 1.753 2.141 -2.859 1.00 98.38 100 PHE A C 1
ATOM 796 O O . PHE A 1 100 ? 1.803 0.924 -2.681 1.00 98.38 100 PHE A O 1
ATOM 803 N N . VAL A 1 101 ? 1.175 2.966 -1.988 1.00 98.62 101 VAL A N 1
ATOM 804 C CA . VAL A 1 101 ? 0.618 2.531 -0.704 1.00 98.62 101 VAL A CA 1
ATOM 805 C C . VAL A 1 101 ? -0.900 2.544 -0.760 1.00 98.62 101 VAL A C 1
ATOM 807 O O . VAL A 1 101 ? -1.488 3.514 -1.234 1.00 98.62 101 VAL A O 1
ATOM 810 N N . VAL A 1 102 ? -1.530 1.484 -0.247 1.00 98.62 102 VAL A N 1
ATOM 811 C CA . VAL A 1 102 ? -2.993 1.357 -0.152 1.00 98.62 102 VAL A CA 1
ATOM 812 C C . VAL A 1 102 ? -3.394 0.940 1.259 1.00 98.62 102 VAL A C 1
ATOM 814 O O . VAL A 1 102 ? -2.849 -0.020 1.808 1.00 98.62 102 VAL A O 1
ATOM 817 N N . ILE A 1 103 ? -4.359 1.658 1.839 1.00 98.38 103 ILE A N 1
ATOM 818 C CA . ILE A 1 103 ? -4.888 1.415 3.187 1.00 98.38 103 ILE A CA 1
ATOM 819 C C . ILE A 1 103 ? -6.415 1.406 3.107 1.00 98.38 103 ILE A C 1
ATOM 821 O O . ILE A 1 103 ? -7.034 2.453 2.888 1.00 98.38 103 ILE A O 1
ATOM 825 N N . SER A 1 104 ? -7.017 0.228 3.311 1.00 97.81 104 SER A N 1
ATOM 826 C CA . SER A 1 104 ? -8.464 0.018 3.174 1.00 97.81 104 SER A CA 1
ATOM 827 C C . SER A 1 104 ? -8.978 0.643 1.864 1.00 97.81 104 SER A C 1
ATOM 829 O O . SER A 1 104 ? -8.372 0.487 0.809 1.00 97.81 104 SER A O 1
ATOM 831 N N . ASP A 1 105 ? -10.091 1.354 1.941 1.00 96.56 105 ASP A N 1
ATOM 832 C CA . ASP A 1 105 ? -10.734 2.234 0.971 1.00 96.56 105 ASP A CA 1
ATOM 833 C C . ASP A 1 105 ? -10.465 3.725 1.255 1.00 96.56 105 ASP A C 1
ATOM 835 O O . ASP A 1 105 ? -11.079 4.589 0.634 1.00 96.56 105 ASP A O 1
ATOM 839 N N . LEU A 1 106 ? -9.576 4.033 2.207 1.00 95.81 106 LEU A N 1
ATOM 840 C CA . LEU A 1 106 ? -9.362 5.384 2.736 1.00 95.81 106 LEU A CA 1
ATOM 841 C C . LEU A 1 106 ? -8.164 6.096 2.110 1.00 95.81 106 LEU A C 1
ATOM 843 O O . LEU A 1 106 ? -8.108 7.325 2.120 1.00 95.81 106 LEU A O 1
ATOM 847 N N . TYR A 1 107 ? -7.191 5.344 1.594 1.00 97.12 107 TYR A N 1
ATOM 848 C CA . TYR A 1 107 ? -5.968 5.910 1.040 1.00 97.12 107 TYR A CA 1
ATOM 849 C C . TYR A 1 107 ? -5.381 5.033 -0.056 1.00 97.12 107 TYR A C 1
ATOM 851 O O . TYR A 1 107 ? -5.267 3.816 0.096 1.00 97.12 107 TYR A O 1
ATOM 859 N N . ALA A 1 108 ? -4.965 5.687 -1.136 1.00 97.12 108 ALA A N 1
ATOM 860 C CA . ALA A 1 108 ? -4.182 5.112 -2.212 1.00 97.12 108 ALA A CA 1
ATOM 861 C C . ALA A 1 108 ? -3.341 6.230 -2.837 1.00 97.12 108 ALA A C 1
ATOM 863 O O . ALA A 1 108 ? -3.910 7.181 -3.373 1.00 97.12 108 ALA A O 1
ATOM 864 N N . ALA A 1 109 ? -2.013 6.142 -2.752 1.00 96.12 109 ALA A N 1
ATOM 865 C CA . ALA A 1 109 ? -1.129 7.136 -3.359 1.00 96.12 109 ALA A CA 1
ATOM 866 C C . ALA A 1 109 ? 0.274 6.592 -3.634 1.00 96.12 109 ALA A C 1
ATOM 868 O O . ALA A 1 109 ? 0.760 5.707 -2.924 1.00 96.12 109 ALA A O 1
ATOM 869 N N . SER A 1 110 ? 0.932 7.163 -4.641 1.00 90.31 110 SER A N 1
ATOM 870 C CA . SER A 1 110 ? 2.247 6.721 -5.123 1.00 90.31 110 SER A CA 1
ATOM 871 C C . SER A 1 110 ? 3.348 7.711 -4.776 1.00 90.31 110 SER A C 1
ATOM 873 O O . SER A 1 110 ? 4.000 8.290 -5.645 1.00 90.31 110 SER A O 1
ATOM 875 N N . ALA A 1 111 ? 3.512 7.940 -3.476 1.00 86.19 111 ALA A N 1
ATOM 876 C CA . ALA A 1 111 ? 4.518 8.823 -2.914 1.00 86.19 111 ALA A CA 1
ATOM 877 C C . ALA A 1 111 ? 4.888 8.373 -1.498 1.00 86.19 111 ALA A C 1
ATOM 879 O O . ALA A 1 111 ? 4.072 7.797 -0.783 1.00 86.19 111 ALA A O 1
ATOM 880 N N . TYR A 1 112 ? 6.113 8.696 -1.086 1.00 82.12 112 TYR A N 1
ATOM 881 C CA . TYR A 1 112 ? 6.525 8.568 0.309 1.00 82.12 112 TYR A CA 1
ATOM 882 C C . TYR A 1 112 ? 5.694 9.502 1.202 1.00 82.12 112 TYR A C 1
ATOM 884 O O . TYR A 1 112 ? 5.579 10.694 0.893 1.00 82.12 112 TYR A O 1
ATOM 892 N N . ASN A 1 113 ? 5.149 8.996 2.313 1.00 80.31 113 ASN A N 1
ATOM 893 C CA . ASN A 1 113 ? 4.282 9.772 3.201 1.00 80.31 113 ASN A CA 1
ATOM 894 C C . ASN A 1 113 ? 4.458 9.398 4.681 1.00 80.31 113 ASN A C 1
ATOM 896 O O . ASN A 1 113 ? 4.122 8.305 5.115 1.00 80.31 113 ASN A O 1
ATOM 900 N N . THR A 1 114 ? 4.871 10.363 5.508 1.00 84.56 114 THR A N 1
ATOM 901 C CA . THR A 1 114 ? 5.048 10.171 6.958 1.00 84.56 114 THR A CA 1
ATOM 902 C C . THR A 1 114 ? 3.818 10.532 7.793 1.00 84.56 114 THR A C 1
ATOM 904 O O . THR A 1 114 ? 3.939 10.904 8.962 1.00 84.56 114 THR A O 1
ATOM 907 N N . SER A 1 115 ? 2.622 10.526 7.214 1.00 90.81 115 SER A N 1
ATOM 908 C CA . SER A 1 115 ? 1.377 10.907 7.896 1.00 90.81 115 SER A CA 1
ATOM 909 C C . SER A 1 115 ? 0.261 9.895 7.646 1.00 90.81 115 SER A C 1
ATOM 911 O O . SER A 1 115 ? -0.869 10.265 7.337 1.00 90.81 115 SER A O 1
ATOM 913 N N . LEU A 1 116 ? 0.586 8.607 7.791 1.00 93.44 116 LEU A N 1
ATOM 914 C CA . LEU A 1 116 ? -0.345 7.501 7.541 1.00 93.44 116 LEU A CA 1
ATOM 915 C C . LEU A 1 116 ? -0.977 6.923 8.810 1.00 93.44 116 LEU A C 1
ATOM 917 O O . LEU A 1 116 ? -2.021 6.284 8.727 1.00 93.44 116 LEU A O 1
ATOM 921 N N . GLU A 1 117 ? -0.408 7.176 9.991 1.00 93.38 117 GLU A N 1
ATOM 922 C CA . GLU A 1 117 ? -0.887 6.578 11.245 1.00 93.38 117 GLU A CA 1
ATOM 923 C C . GLU A 1 117 ? -2.366 6.877 11.537 1.00 93.38 117 GLU A C 1
ATOM 925 O O . GLU A 1 117 ? -3.111 5.981 11.930 1.00 93.38 117 GLU A O 1
ATOM 930 N N . SER A 1 118 ? -2.835 8.103 11.283 1.00 92.62 118 SER A N 1
ATOM 931 C CA . SER A 1 118 ? -4.247 8.446 11.483 1.00 92.62 118 SER A CA 1
ATOM 932 C C . SER A 1 118 ? -5.176 7.700 10.525 1.00 92.62 118 SER A C 1
ATOM 934 O O . SER A 1 118 ? -6.248 7.273 10.940 1.00 92.62 118 SER A O 1
ATOM 936 N N . VAL A 1 119 ? -4.759 7.509 9.269 1.00 95.19 119 VAL A N 1
ATOM 937 C CA . VAL A 1 119 ? -5.521 6.759 8.256 1.00 95.19 119 VAL A CA 1
ATOM 938 C C . VAL A 1 119 ? -5.604 5.283 8.642 1.00 95.19 119 VAL A C 1
ATOM 940 O O . VAL A 1 119 ? -6.668 4.674 8.569 1.00 95.19 119 VAL A O 1
ATOM 943 N N . ILE A 1 120 ? -4.487 4.712 9.095 1.00 96.56 120 ILE A N 1
ATOM 944 C CA . ILE A 1 120 ? -4.419 3.324 9.559 1.00 96.56 120 ILE A CA 1
ATOM 945 C C . ILE A 1 120 ? -5.322 3.127 10.778 1.00 96.56 120 ILE A C 1
ATOM 947 O O . ILE A 1 120 ? -6.083 2.163 10.830 1.00 96.56 120 ILE A O 1
ATOM 951 N N . ASN A 1 121 ? -5.278 4.048 11.742 1.00 94.88 121 ASN A N 1
ATOM 952 C CA . ASN A 1 121 ? -6.136 3.986 12.921 1.00 94.88 121 ASN A CA 1
ATOM 953 C C . ASN A 1 121 ? -7.617 4.111 12.548 1.00 94.88 121 ASN A C 1
ATOM 955 O O . ASN A 1 121 ? -8.438 3.375 13.085 1.00 94.88 121 ASN A O 1
ATOM 959 N N . GLU A 1 122 ? -7.967 4.978 11.596 1.00 93.12 122 GLU A N 1
ATOM 960 C CA . GLU A 1 122 ? -9.338 5.075 11.091 1.00 93.12 122 GLU A CA 1
ATOM 961 C C . GLU A 1 122 ? -9.796 3.767 10.428 1.00 93.12 122 GLU A C 1
ATOM 963 O O . GLU A 1 122 ? -10.889 3.279 10.726 1.00 93.12 122 GLU A O 1
ATOM 968 N N . ALA A 1 123 ? -8.949 3.152 9.595 1.00 95.50 123 ALA A N 1
ATOM 969 C CA . ALA A 1 123 ? -9.226 1.848 8.997 1.00 95.50 123 ALA A CA 1
ATOM 970 C C . ALA A 1 123 ? -9.396 0.752 10.063 1.00 95.50 123 ALA A C 1
ATOM 972 O O . ALA A 1 123 ? -10.314 -0.061 9.973 1.00 95.50 123 ALA A O 1
ATOM 973 N N . TYR A 1 124 ? -8.560 0.746 11.104 1.00 95.56 124 TYR A N 1
ATOM 974 C CA . TYR A 1 124 ? -8.654 -0.220 12.200 1.00 95.56 124 TYR A CA 1
ATOM 975 C C . TYR A 1 124 ? -9.943 -0.034 13.004 1.00 95.56 124 TYR A C 1
ATOM 977 O O . TYR A 1 124 ? -10.635 -1.001 13.328 1.00 95.56 124 TYR A O 1
ATOM 985 N N . GLU A 1 125 ? -10.312 1.213 13.301 1.00 95.06 125 GLU A N 1
ATOM 986 C CA . GLU A 1 125 ? -11.507 1.496 14.085 1.00 95.06 125 GLU A CA 1
ATOM 987 C C . GLU A 1 125 ? -12.798 1.168 13.331 1.00 95.06 125 GLU A C 1
ATOM 989 O O . GLU A 1 125 ? -13.698 0.560 13.925 1.00 95.06 125 GLU A O 1
ATOM 994 N N . ASN A 1 126 ? -12.853 1.492 12.035 1.00 92.69 126 ASN A N 1
ATOM 995 C CA . ASN A 1 126 ? -14.022 1.307 11.168 1.00 92.69 126 ASN A CA 1
ATOM 996 C C . ASN A 1 126 ? -14.080 -0.069 10.472 1.00 92.69 126 ASN A C 1
ATOM 998 O O . ASN A 1 126 ? -15.084 -0.401 9.828 1.00 92.69 126 ASN A O 1
ATOM 1002 N N . GLY A 1 127 ? -13.027 -0.873 10.621 1.00 94.31 127 GLY A N 1
ATOM 1003 C CA . GLY A 1 127 ? -12.869 -2.184 10.002 1.00 94.31 127 GLY A CA 1
ATOM 1004 C C . GLY A 1 127 ? -12.347 -2.090 8.569 1.00 94.31 127 GLY A C 1
ATOM 1005 O O . GLY A 1 127 ? -13.055 -1.603 7.677 1.00 94.31 127 GLY A O 1
ATOM 1006 N N . ASP A 1 128 ? -11.142 -2.628 8.371 1.00 95.88 128 ASP A N 1
ATOM 1007 C CA . ASP A 1 128 ? -10.438 -2.684 7.091 1.00 95.88 128 ASP A CA 1
ATOM 1008 C C . ASP A 1 128 ? -11.302 -3.341 6.005 1.00 95.88 128 ASP A C 1
ATOM 1010 O O . ASP A 1 128 ? -11.850 -4.432 6.192 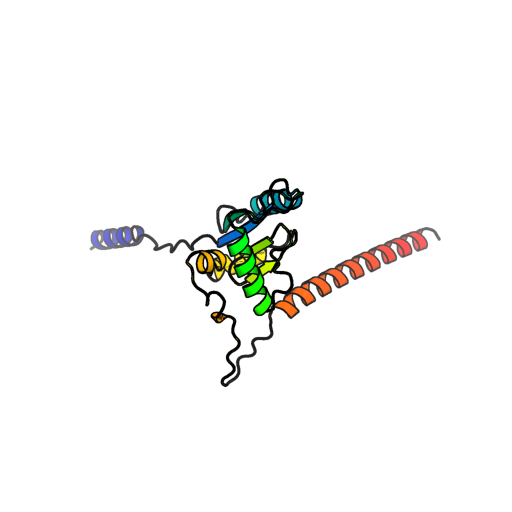1.00 95.88 128 ASP A O 1
ATOM 1014 N N . LYS A 1 129 ? -11.443 -2.664 4.863 1.00 95.75 129 LYS A N 1
ATOM 1015 C CA . LYS A 1 129 ? -12.140 -3.196 3.683 1.00 95.75 129 LYS A CA 1
ATOM 1016 C C . LYS A 1 129 ? -11.250 -4.089 2.829 1.00 95.75 129 LYS A C 1
ATOM 1018 O O . LYS A 1 129 ? -11.779 -4.793 1.972 1.00 95.75 129 LYS A O 1
ATOM 1023 N N . ASP A 1 130 ? -9.936 -4.051 3.058 1.00 97.44 1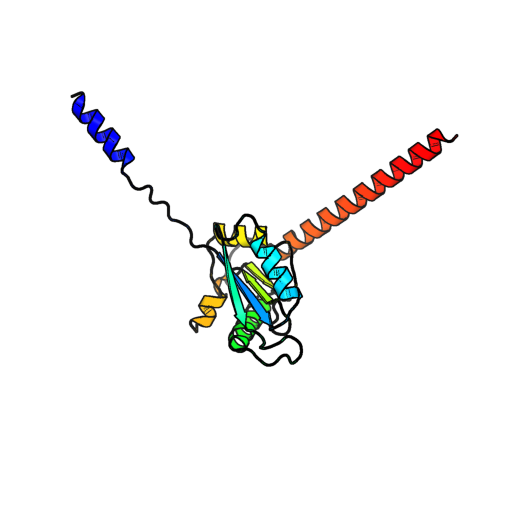30 ASP A N 1
ATOM 1024 C CA . ASP A 1 130 ? -8.926 -4.867 2.385 1.00 97.44 130 ASP A CA 1
ATOM 1025 C C . ASP A 1 130 ? -9.119 -4.880 0.855 1.00 97.44 130 ASP A C 1
ATOM 1027 O O . ASP A 1 130 ? -9.308 -5.914 0.204 1.00 97.44 130 ASP A O 1
ATOM 1031 N N . ILE A 1 131 ? -9.132 -3.678 0.269 1.00 98.19 131 ILE A N 1
ATOM 1032 C CA . ILE A 1 131 ? -9.477 -3.463 -1.144 1.00 98.19 131 ILE A CA 1
ATOM 1033 C C . ILE A 1 131 ? -8.535 -4.218 -2.081 1.00 98.19 131 ILE A C 1
ATOM 1035 O O . ILE A 1 131 ? -8.975 -4.771 -3.092 1.00 98.19 131 ILE A O 1
ATOM 1039 N N . VAL A 1 132 ? -7.248 -4.287 -1.738 1.00 98.50 132 VAL A N 1
ATOM 1040 C CA . VAL A 1 132 ? -6.265 -5.023 -2.537 1.00 98.50 132 VAL A CA 1
ATOM 1041 C C . VAL A 1 132 ? -6.577 -6.516 -2.530 1.00 98.50 132 VAL A C 1
ATOM 1043 O O . VAL A 1 132 ? -6.599 -7.117 -3.605 1.00 98.50 132 VAL A O 1
ATOM 1046 N N . LYS A 1 133 ? -6.896 -7.113 -1.370 1.00 98.38 133 LYS A N 1
ATOM 1047 C CA . LYS A 1 133 ? -7.290 -8.526 -1.314 1.00 98.38 133 LYS A CA 1
ATOM 1048 C C . LYS A 1 133 ? -8.580 -8.787 -2.077 1.00 98.38 133 LYS A C 1
ATOM 1050 O O . LYS A 1 133 ? -8.672 -9.776 -2.794 1.00 98.38 133 LYS A O 1
ATOM 1055 N N . CYS A 1 134 ? -9.552 -7.884 -1.984 1.00 98.38 134 CYS A N 1
ATOM 1056 C CA . CYS A 1 134 ? -10.791 -7.989 -2.747 1.00 98.38 134 CYS A CA 1
ATOM 1057 C C . CYS A 1 134 ? -10.531 -8.089 -4.265 1.00 98.38 134 CYS A C 1
ATOM 1059 O O . CYS A 1 134 ? -11.109 -8.954 -4.929 1.00 98.38 134 CYS A O 1
ATOM 1061 N N . TYR A 1 135 ? -9.629 -7.263 -4.809 1.00 98.38 135 TYR A N 1
ATOM 1062 C CA . TYR A 1 135 ? -9.244 -7.338 -6.222 1.00 98.38 135 TYR A CA 1
ATOM 1063 C C . TYR A 1 135 ? -8.388 -8.564 -6.552 1.00 98.38 135 TYR A C 1
ATOM 1065 O O . TYR A 1 135 ? -8.551 -9.133 -7.633 1.00 98.38 135 TYR A O 1
ATOM 1073 N N . GLU A 1 136 ? -7.507 -8.981 -5.641 1.00 97.94 136 GLU A N 1
ATOM 1074 C CA . GLU A 1 136 ? -6.711 -10.209 -5.766 1.00 97.94 136 GLU A CA 1
ATOM 1075 C C . GLU A 1 136 ? -7.603 -11.459 -5.832 1.00 97.94 136 GLU A C 1
ATOM 1077 O O . GLU A 1 136 ? -7.339 -12.366 -6.616 1.00 97.94 136 GLU A O 1
ATOM 1082 N N . ASP A 1 137 ? -8.714 -11.467 -5.093 1.00 97.94 137 ASP A N 1
ATOM 1083 C CA . ASP A 1 137 ? -9.725 -12.530 -5.115 1.00 97.94 137 ASP A CA 1
ATOM 1084 C C . ASP A 1 137 ? -10.623 -12.487 -6.372 1.00 97.94 137 ASP A C 1
ATOM 1086 O O . ASP A 1 137 ? -11.599 -13.232 -6.477 1.00 97.94 137 ASP A O 1
ATOM 1090 N N . GLY A 1 138 ? -10.316 -11.614 -7.339 1.00 96.62 138 GLY A N 1
ATOM 1091 C CA . GLY A 1 138 ? -10.984 -11.553 -8.639 1.00 96.62 138 GLY A CA 1
ATOM 1092 C C . GLY A 1 138 ? -12.301 -10.776 -8.657 1.00 96.62 138 GLY A C 1
ATOM 1093 O O . GLY A 1 138 ? -13.014 -10.827 -9.656 1.00 96.62 138 GLY A O 1
ATOM 1094 N N . LYS A 1 139 ? -12.638 -10.043 -7.590 1.00 96.50 139 LYS A N 1
ATOM 1095 C CA . LYS A 1 139 ? -13.824 -9.172 -7.566 1.00 96.50 139 LYS A CA 1
ATOM 1096 C C . LYS A 1 139 ? -13.549 -7.859 -8.307 1.00 96.50 139 LYS A C 1
ATOM 1098 O O . LYS A 1 139 ? -12.396 -7.449 -8.449 1.00 96.50 139 LYS A O 1
ATOM 1103 N N . ASP A 1 140 ? -14.614 -7.190 -8.752 1.00 93.38 140 ASP A N 1
ATOM 1104 C CA . ASP A 1 140 ? -14.540 -5.920 -9.502 1.00 93.38 140 ASP A CA 1
ATOM 1105 C C . ASP A 1 140 ? -15.274 -4.753 -8.822 1.00 93.38 140 ASP A C 1
ATOM 1107 O O . ASP A 1 140 ? -15.081 -3.601 -9.195 1.00 93.38 140 ASP A O 1
ATOM 1111 N N . ASN A 1 141 ? -16.091 -5.029 -7.806 1.00 92.50 141 ASN A N 1
ATOM 1112 C CA . ASN A 1 141 ? -16.947 -4.061 -7.115 1.00 92.50 141 ASN A CA 1
ATOM 1113 C C . ASN A 1 141 ? -16.390 -3.633 -5.745 1.00 92.50 141 ASN A C 1
ATOM 1115 O O . ASN A 1 141 ? -17.148 -3.261 -4.853 1.00 92.50 141 ASN A O 1
ATOM 1119 N N . CYS A 1 142 ? -15.071 -3.714 -5.549 1.00 96.44 142 CYS A N 1
ATOM 1120 C CA . CYS A 1 142 ? -14.446 -3.539 -4.235 1.00 96.44 142 CYS A CA 1
ATOM 1121 C C . CYS A 1 142 ? -14.610 -2.126 -3.656 1.00 96.44 142 CYS A C 1
ATOM 1123 O O . CYS A 1 142 ? -14.604 -1.969 -2.442 1.00 96.44 142 CYS A O 1
ATOM 1125 N N . LEU A 1 143 ? -14.779 -1.113 -4.511 1.00 95.75 143 LEU A N 1
ATOM 1126 C CA . LEU A 1 143 ? -14.992 0.286 -4.115 1.00 95.75 143 LEU A CA 1
ATOM 1127 C C . LEU A 1 143 ? -16.435 0.762 -4.353 1.00 95.75 143 LEU A C 1
ATOM 1129 O O . LEU A 1 143 ? -16.723 1.949 -4.237 1.00 95.75 143 LEU A O 1
ATOM 1133 N N . ASP A 1 144 ? -17.364 -0.134 -4.697 1.00 93.50 144 ASP A N 1
ATOM 1134 C CA . ASP A 1 144 ? -18.723 0.258 -5.087 1.00 93.50 144 ASP A CA 1
ATOM 1135 C C . ASP A 1 144 ? -19.500 0.958 -3.969 1.00 93.50 144 ASP A C 1
ATOM 1137 O O . ASP A 1 144 ? -20.373 1.774 -4.258 1.00 93.50 144 ASP A O 1
ATOM 1141 N N . HIS A 1 145 ? -19.157 0.704 -2.705 1.00 89.38 145 HIS A N 1
ATOM 1142 C CA . HIS A 1 145 ? -19.733 1.402 -1.553 1.00 89.38 145 HIS A CA 1
ATOM 1143 C C . HIS A 1 145 ? -19.364 2.891 -1.494 1.00 89.38 145 HIS A C 1
ATOM 1145 O O . HIS A 1 145 ? -19.984 3.634 -0.739 1.00 89.38 145 HIS A O 1
ATOM 1151 N N . LEU A 1 146 ? -18.386 3.338 -2.290 1.00 89.19 146 LEU A N 1
ATOM 1152 C CA . LEU A 1 146 ? -18.034 4.749 -2.452 1.00 89.19 146 LEU A CA 1
ATOM 1153 C C . LEU A 1 146 ? -18.834 5.440 -3.567 1.00 89.19 146 LEU A C 1
ATOM 1155 O O . LEU A 1 146 ? -18.741 6.662 -3.722 1.00 89.19 146 LEU A O 1
ATOM 1159 N N . LYS A 1 147 ? -19.615 4.698 -4.367 1.00 86.88 147 LYS A N 1
ATOM 1160 C CA . LYS A 1 147 ? -20.466 5.296 -5.404 1.00 86.88 147 LYS A CA 1
ATOM 1161 C C . LYS A 1 147 ? -21.493 6.204 -4.726 1.00 86.88 147 LYS A C 1
ATOM 1163 O O . LYS A 1 147 ? -22.222 5.783 -3.836 1.00 86.88 147 LYS A O 1
ATOM 1168 N N . LYS A 1 148 ? -21.569 7.464 -5.158 1.00 64.56 148 LYS A N 1
ATOM 1169 C CA . LYS A 1 148 ? -22.628 8.375 -4.708 1.00 64.56 148 LYS A CA 1
ATOM 1170 C C . LYS A 1 148 ? -23.961 7.907 -5.291 1.00 64.56 148 LYS A C 1
ATOM 1172 O O . LYS A 1 148 ? -24.127 7.926 -6.512 1.00 64.56 148 LYS A O 1
ATOM 1177 N N . ASP A 1 149 ? -24.909 7.541 -4.433 1.00 53.66 149 ASP A N 1
ATOM 1178 C CA . ASP A 1 149 ? -26.278 7.242 -4.850 1.00 53.66 149 ASP A CA 1
ATOM 1179 C C . ASP A 1 149 ? -26.864 8.436 -5.614 1.00 53.66 149 ASP A C 1
ATOM 1181 O O . ASP A 1 149 ? -27.005 9.539 -5.086 1.00 53.66 149 ASP A O 1
ATOM 1185 N N . THR A 1 150 ? -27.227 8.226 -6.881 1.00 46.00 150 THR A N 1
ATOM 1186 C CA . THR A 1 150 ? -27.889 9.247 -7.713 1.00 46.00 150 THR A CA 1
ATOM 1187 C C . THR A 1 150 ? -29.411 9.265 -7.510 1.00 46.00 150 THR A C 1
ATOM 1189 O O . THR A 1 150 ? -30.128 9.928 -8.254 1.00 46.00 150 THR A O 1
ATOM 1192 N N . SER A 1 151 ? -29.924 8.563 -6.494 1.00 36.16 151 SER A N 1
ATOM 1193 C CA . SER A 1 151 ? -31.350 8.499 -6.175 1.00 36.16 151 SER A CA 1
ATOM 1194 C C . SER A 1 151 ? -31.617 8.975 -4.748 1.00 36.16 151 SER A C 1
ATOM 1196 O O . SER A 1 151 ? -31.451 8.234 -3.789 1.00 36.16 151 SER A O 1
ATOM 1198 N N . SER A 1 152 ? -32.147 10.197 -4.659 1.00 35.03 152 SER A N 1
ATOM 1199 C CA . SER A 1 152 ? -33.016 10.718 -3.590 1.00 35.03 152 SER A CA 1
ATOM 1200 C C . SER A 1 152 ? -32.491 10.811 -2.142 1.00 35.03 152 SER A C 1
ATOM 1202 O O . SER A 1 152 ? -32.291 9.822 -1.450 1.00 35.03 152 SER A O 1
ATOM 1204 N N . SER A 1 153 ? -32.517 12.060 -1.655 1.00 32.34 153 SER A N 1
ATOM 1205 C CA . SER A 1 153 ? -32.696 12.490 -0.256 1.00 32.34 153 SER A CA 1
ATOM 1206 C C . SER A 1 153 ? -31.480 12.495 0.678 1.00 32.34 153 SER A C 1
ATOM 1208 O O . SER A 1 153 ? -31.206 11.565 1.426 1.00 32.34 153 SER A O 1
ATOM 1210 N N . SER A 1 154 ? -30.844 13.671 0.718 1.00 41.94 154 SER A N 1
ATOM 1211 C CA . SER A 1 154 ? -30.352 14.348 1.927 1.00 41.94 154 SER A CA 1
ATOM 1212 C C . SER A 1 154 ? -29.741 13.474 3.034 1.00 41.94 154 SER A C 1
ATOM 1214 O O . SER A 1 154 ? -30.358 13.261 4.077 1.00 41.94 154 SER A O 1
ATOM 1216 N N . LYS A 1 155 ? -28.457 13.145 2.896 1.00 31.45 155 LYS A N 1
ATOM 1217 C CA . LYS A 1 155 ? -27.484 13.367 3.975 1.00 31.45 155 LYS A CA 1
ATOM 1218 C C . LYS A 1 155 ? -26.230 13.954 3.342 1.00 31.45 155 LYS A C 1
ATOM 1220 O O . LYS A 1 155 ? -25.654 13.367 2.435 1.00 31.45 155 LYS A O 1
ATOM 1225 N N . ASN A 1 156 ? -25.874 15.161 3.771 1.00 38.59 156 ASN A N 1
ATOM 1226 C CA . ASN A 1 156 ? -24.706 15.889 3.294 1.00 38.59 156 ASN A CA 1
ATOM 1227 C C . ASN A 1 156 ? -23.432 15.095 3.611 1.00 38.59 156 ASN A C 1
ATOM 1229 O O . ASN A 1 156 ? -22.879 15.224 4.699 1.00 38.59 156 ASN A O 1
ATOM 1233 N N . TYR A 1 157 ? -22.958 14.298 2.657 1.00 43.12 157 TYR A N 1
ATOM 1234 C CA . TYR A 1 157 ? -21.569 13.868 2.618 1.00 43.12 157 TYR A CA 1
ATOM 1235 C C . TYR A 1 157 ? -20.778 14.939 1.873 1.00 43.12 157 TYR A C 1
ATOM 1237 O O . TYR A 1 157 ? -20.575 14.877 0.659 1.00 43.12 157 TYR A O 1
ATOM 1245 N N . THR A 1 158 ? -20.365 15.964 2.616 1.00 38.22 158 THR A N 1
ATOM 1246 C CA . THR A 1 158 ? -19.255 16.818 2.194 1.00 38.22 158 THR A CA 1
ATOM 1247 C C . THR A 1 158 ? -18.017 15.920 2.134 1.00 38.22 158 THR A C 1
ATOM 1249 O O . THR A 1 158 ? -17.725 15.263 3.134 1.00 38.22 158 THR A O 1
ATOM 1252 N N . PRO A 1 159 ? -17.304 15.821 0.999 1.00 43.47 159 PRO A N 1
ATOM 1253 C CA . PRO A 1 159 ? -16.133 14.961 0.900 1.00 43.47 159 PRO A CA 1
ATOM 1254 C C . PRO A 1 159 ? -15.078 15.434 1.908 1.00 43.47 159 PRO A C 1
ATOM 1256 O O . PRO A 1 159 ? -14.515 16.522 1.783 1.00 43.47 159 PRO A O 1
ATOM 1259 N N . VAL A 1 160 ? -14.830 14.599 2.919 1.00 42.62 160 VAL A N 1
ATOM 1260 C CA . VAL A 1 160 ? -13.874 14.811 4.021 1.00 42.62 160 VAL A CA 1
ATOM 1261 C C . VAL A 1 160 ? -12.444 15.042 3.504 1.00 42.62 160 VAL A C 1
ATOM 1263 O O . VAL A 1 160 ? -11.641 15.675 4.181 1.00 42.62 160 VAL A O 1
ATOM 1266 N N . ILE A 1 161 ? -12.169 14.662 2.253 1.00 45.88 161 ILE A N 1
ATOM 1267 C CA . ILE A 1 161 ? -10.881 14.822 1.565 1.00 45.88 161 ILE A CA 1
ATOM 1268 C C . ILE A 1 161 ? -10.520 16.302 1.328 1.00 45.88 161 ILE A C 1
ATOM 1270 O O . ILE A 1 161 ? -9.355 16.676 1.431 1.00 45.88 161 ILE A O 1
ATOM 1274 N N . ILE A 1 162 ? -11.502 17.188 1.108 1.00 42.44 162 ILE A N 1
ATOM 1275 C CA . ILE A 1 162 ? -11.221 18.630 0.959 1.00 42.44 162 ILE A CA 1
ATOM 1276 C C . ILE A 1 162 ? -10.976 19.280 2.331 1.00 42.44 162 ILE A C 1
ATOM 1278 O O . ILE A 1 162 ? -10.194 20.222 2.444 1.00 42.44 162 ILE A O 1
ATOM 1282 N N . ILE A 1 163 ? -11.601 18.765 3.394 1.00 41.91 163 ILE A N 1
ATOM 1283 C CA . ILE A 1 163 ? -11.517 19.362 4.731 1.00 41.91 163 ILE A CA 1
ATOM 1284 C C . ILE A 1 163 ? -10.204 18.983 5.418 1.00 41.91 163 ILE A C 1
ATOM 1286 O O . ILE A 1 163 ? -9.579 19.857 6.007 1.00 41.91 163 ILE A O 1
ATOM 1290 N N . THR A 1 164 ? -9.729 17.740 5.322 1.00 44.38 164 THR A N 1
ATOM 1291 C CA . THR A 1 164 ? -8.459 17.349 5.961 1.00 44.38 164 THR A CA 1
ATOM 1292 C C . THR A 1 164 ? -7.258 18.013 5.286 1.00 44.38 164 THR A C 1
ATOM 1294 O O . THR A 1 164 ? -6.421 18.585 5.983 1.00 44.38 164 THR A O 1
ATOM 1297 N N . GLY A 1 165 ? -7.229 18.071 3.948 1.00 41.19 165 GLY A N 1
ATOM 1298 C CA . GLY A 1 165 ? -6.218 18.819 3.193 1.00 41.19 165 GLY A CA 1
ATOM 1299 C C . GLY A 1 165 ? -6.220 20.319 3.516 1.00 41.19 165 GLY A C 1
ATOM 1300 O O . GLY A 1 165 ? -5.165 20.884 3.802 1.00 41.19 165 GLY A O 1
ATOM 1301 N N . LEU A 1 166 ? -7.399 20.960 3.569 1.00 42.72 166 LEU A N 1
ATOM 1302 C CA . LEU A 1 166 ? -7.519 22.372 3.962 1.00 42.72 166 LEU A CA 1
ATOM 1303 C C . LEU A 1 166 ? -7.144 22.612 5.428 1.00 42.72 166 LEU A C 1
ATOM 1305 O O . LEU A 1 166 ? -6.500 23.612 5.718 1.00 42.72 166 LEU A O 1
ATOM 1309 N N . VAL A 1 167 ? -7.501 21.726 6.361 1.00 46.78 167 VAL A N 1
ATOM 1310 C CA . VAL A 1 167 ? -7.168 21.877 7.789 1.00 46.78 167 VAL A CA 1
ATOM 1311 C C . VAL A 1 167 ? -5.661 21.722 8.024 1.00 46.78 167 VAL A C 1
ATOM 1313 O O . VAL A 1 167 ? -5.084 22.487 8.800 1.00 46.78 167 VAL A O 1
ATOM 1316 N N . ILE A 1 168 ? -4.992 20.808 7.316 1.00 52.91 168 ILE A N 1
ATOM 1317 C CA . ILE A 1 168 ? -3.528 20.655 7.366 1.00 52.91 168 ILE A CA 1
ATOM 1318 C C . ILE A 1 168 ? -2.837 21.893 6.766 1.00 52.91 168 ILE A C 1
ATOM 1320 O O . ILE A 1 168 ? -1.926 22.447 7.382 1.00 52.91 168 ILE A O 1
ATOM 1324 N N . LEU A 1 169 ? -3.320 22.407 5.627 1.00 41.34 169 LEU A N 1
ATOM 1325 C CA . LEU A 1 169 ? -2.812 23.651 5.031 1.00 41.34 169 LEU A CA 1
ATOM 1326 C C . LEU A 1 169 ? -3.031 24.861 5.953 1.00 41.34 169 LEU A C 1
ATOM 1328 O O . LEU A 1 169 ? -2.108 25.643 6.169 1.00 41.34 169 LEU A O 1
ATOM 1332 N N . ILE A 1 170 ? -4.214 24.999 6.560 1.00 48.34 170 ILE A N 1
ATOM 1333 C CA . ILE A 1 170 ? -4.534 26.095 7.487 1.00 48.34 170 ILE A CA 1
ATOM 1334 C C . ILE A 1 170 ? -3.654 26.018 8.739 1.00 48.34 170 ILE A C 1
ATOM 1336 O O . ILE A 1 170 ? -3.088 27.033 9.141 1.00 48.34 170 ILE A O 1
ATOM 1340 N N . THR A 1 171 ? -3.486 24.843 9.352 1.00 50.31 171 THR A N 1
ATOM 1341 C CA . THR A 1 171 ? -2.635 24.695 10.547 1.00 50.31 171 THR A CA 1
ATOM 1342 C C . THR A 1 171 ? -1.161 24.970 10.246 1.00 50.31 171 THR A C 1
ATOM 1344 O O . THR A 1 171 ? -0.503 25.653 11.036 1.00 50.31 171 THR A O 1
ATOM 1347 N N . TYR A 1 172 ? -0.654 24.542 9.085 1.00 56.22 172 TYR A N 1
ATOM 1348 C CA . TYR A 1 172 ? 0.701 24.862 8.630 1.00 56.22 172 TYR A CA 1
ATOM 1349 C C . TYR A 1 172 ? 0.894 26.372 8.394 1.00 56.22 172 TYR A C 1
ATOM 1351 O O . TYR A 1 172 ? 1.855 26.959 8.899 1.00 56.22 172 TYR A O 1
ATOM 1359 N N . LEU A 1 173 ? -0.052 27.032 7.712 1.00 47.53 173 LEU A N 1
ATOM 1360 C CA . LEU A 1 173 ? -0.021 28.482 7.468 1.00 47.53 173 LEU A CA 1
ATOM 1361 C C . LEU A 1 173 ? -0.122 29.297 8.769 1.00 47.53 173 LEU A C 1
ATOM 1363 O O . LEU A 1 173 ? 0.576 30.304 8.928 1.00 47.53 173 LEU A O 1
ATOM 1367 N N . VAL A 1 174 ? -0.946 28.857 9.727 1.00 57.47 174 VAL A N 1
ATOM 1368 C CA . VAL A 1 174 ? -1.066 29.489 11.050 1.00 57.47 174 VAL A CA 1
ATOM 1369 C C . VAL A 1 174 ? 0.232 29.334 11.845 1.00 57.47 174 VAL A C 1
ATOM 1371 O O . VAL A 1 174 ? 0.709 30.324 12.402 1.00 57.47 174 VAL A O 1
ATOM 1374 N N . LYS A 1 175 ? 0.847 28.143 11.859 1.00 58.22 175 LYS A N 1
ATOM 1375 C CA . LYS A 1 175 ? 2.120 27.907 12.560 1.00 58.22 175 LYS A CA 1
ATOM 1376 C C . LYS A 1 175 ? 3.255 28.752 11.972 1.00 58.22 175 LYS A C 1
ATOM 1378 O O . LYS A 1 175 ? 3.903 29.486 12.714 1.00 58.22 175 LYS A O 1
ATOM 1383 N N . SER A 1 176 ? 3.399 28.763 10.644 1.00 52.19 176 SER A N 1
ATOM 1384 C CA . SER A 1 176 ? 4.376 29.604 9.933 1.00 52.19 176 SER A CA 1
ATOM 1385 C C . SER A 1 176 ? 4.187 31.106 10.220 1.00 52.19 176 SER A C 1
ATOM 1387 O O . SER A 1 176 ? 5.149 31.841 10.464 1.00 52.19 176 SER A O 1
ATOM 1389 N N . SER A 1 177 ? 2.934 31.570 10.291 1.00 58.22 177 SER A N 1
ATOM 1390 C CA . SER A 1 177 ? 2.613 32.963 10.630 1.00 58.22 177 SER A CA 1
ATOM 1391 C C . SER A 1 177 ? 2.937 33.324 12.086 1.00 58.22 177 SER A C 1
ATOM 1393 O O . SER A 1 177 ? 3.361 34.450 12.361 1.00 58.22 177 SER A O 1
ATOM 1395 N N . ILE A 1 178 ? 2.731 32.403 13.034 1.00 61.94 178 ILE A N 1
ATOM 1396 C CA . ILE A 1 178 ? 3.060 32.605 14.455 1.00 61.94 178 ILE A CA 1
ATOM 1397 C C . ILE A 1 178 ? 4.578 32.665 14.647 1.00 61.94 178 ILE A C 1
ATOM 1399 O O . ILE A 1 178 ? 5.061 33.581 15.317 1.00 61.94 178 ILE A O 1
ATOM 1403 N N . ASP A 1 179 ? 5.325 31.760 14.012 1.00 65.00 179 ASP A N 1
ATOM 1404 C CA . ASP A 1 179 ? 6.790 31.741 14.084 1.00 65.00 179 ASP A CA 1
ATOM 1405 C C . ASP A 1 179 ? 7.381 33.045 13.535 1.00 65.00 179 ASP A C 1
ATOM 1407 O O . ASP A 1 179 ? 8.213 33.680 14.188 1.00 65.00 179 ASP A O 1
ATOM 1411 N N . THR A 1 180 ? 6.852 33.537 12.411 1.00 60.94 180 THR A N 1
ATOM 1412 C CA . THR A 1 180 ? 7.267 34.822 11.827 1.00 60.94 180 THR A CA 1
ATOM 1413 C C . THR A 1 180 ? 6.990 35.998 12.779 1.00 60.94 180 THR A C 1
ATOM 1415 O O . THR A 1 180 ? 7.858 36.845 12.995 1.00 60.94 180 THR A O 1
ATOM 1418 N N . LYS A 1 181 ? 5.812 36.045 13.424 1.00 63.66 181 LYS A N 1
ATOM 1419 C CA . LYS A 1 181 ? 5.457 37.107 14.390 1.00 63.66 181 LYS A CA 1
ATOM 1420 C C . LYS A 1 181 ? 6.312 37.074 15.660 1.00 63.66 181 LYS A C 1
ATOM 1422 O O . LYS A 1 181 ? 6.634 38.133 16.200 1.00 63.66 181 LYS A O 1
ATOM 1427 N N . ASN A 1 182 ? 6.678 35.888 16.142 1.00 65.50 182 ASN A N 1
ATOM 1428 C CA . ASN A 1 182 ? 7.524 35.736 17.328 1.00 65.50 182 ASN A CA 1
ATOM 1429 C C . ASN A 1 182 ? 8.975 36.151 17.050 1.00 65.50 182 ASN A C 1
ATOM 1431 O O . ASN A 1 182 ? 9.595 36.799 17.894 1.00 65.50 182 ASN A O 1
ATOM 1435 N N . ILE A 1 183 ? 9.494 35.856 15.854 1.00 62.19 183 ILE A N 1
ATOM 1436 C CA . ILE A 1 183 ? 10.821 36.312 15.419 1.00 62.19 183 ILE A CA 1
ATOM 1437 C C . ILE A 1 183 ? 10.864 37.844 15.333 1.00 62.19 183 ILE A C 1
ATOM 1439 O O . ILE A 1 183 ? 11.771 38.454 15.898 1.00 62.19 183 ILE A O 1
ATOM 1443 N N . ILE A 1 184 ? 9.861 38.476 14.710 1.00 64.12 184 ILE A N 1
ATOM 1444 C CA . ILE A 1 184 ? 9.794 39.945 14.589 1.00 64.12 184 ILE A CA 1
ATOM 1445 C C . ILE A 1 184 ? 9.742 40.612 15.971 1.00 64.12 184 ILE A C 1
ATOM 1447 O O . ILE A 1 184 ? 10.540 41.505 16.243 1.00 64.12 184 ILE A O 1
ATOM 1451 N N . LYS A 1 185 ? 8.891 40.129 16.890 1.00 65.06 185 LYS A N 1
ATOM 1452 C CA . LYS A 1 185 ? 8.826 40.660 18.267 1.00 65.06 185 LYS A CA 1
ATOM 1453 C C . LYS A 1 185 ? 10.159 40.563 19.010 1.00 65.06 185 LYS A C 1
ATOM 1455 O O . LYS A 1 185 ? 10.505 41.464 19.773 1.00 65.06 185 LYS A O 1
ATOM 1460 N N . ASN A 1 186 ? 10.906 39.480 18.806 1.00 63.69 186 ASN A N 1
ATOM 1461 C CA . ASN A 1 186 ? 12.219 39.319 19.423 1.00 63.69 186 ASN A CA 1
ATOM 1462 C C . ASN A 1 186 ? 13.258 40.273 18.817 1.00 63.69 186 ASN A C 1
ATOM 1464 O O . ASN A 1 186 ? 14.064 40.825 19.562 1.00 63.69 186 ASN A O 1
ATOM 1468 N N . ILE A 1 187 ? 13.211 40.528 17.506 1.00 62.03 187 ILE A N 1
ATOM 1469 C CA . ILE A 1 187 ? 14.075 41.516 16.840 1.00 62.03 187 ILE A CA 1
ATOM 1470 C C . ILE A 1 187 ? 13.759 42.939 17.326 1.00 62.03 187 ILE A C 1
ATOM 1472 O O . ILE A 1 187 ? 14.681 43.685 17.661 1.00 62.03 187 ILE A O 1
ATOM 1476 N N . ASP A 1 188 ? 12.480 43.301 17.437 1.00 66.56 188 ASP A N 1
ATOM 1477 C CA . ASP A 1 188 ? 12.060 44.616 17.934 1.00 66.56 188 ASP A CA 1
ATOM 1478 C C . ASP A 1 188 ? 12.508 44.838 19.384 1.00 66.56 188 ASP A C 1
ATOM 1480 O O . ASP A 1 188 ? 13.085 45.878 19.704 1.00 66.56 188 ASP A O 1
ATOM 1484 N N . ASN A 1 189 ? 12.350 43.834 20.253 1.00 62.47 189 ASN A N 1
ATOM 1485 C CA . ASN A 1 189 ? 12.833 43.901 21.636 1.00 62.47 189 ASN A CA 1
ATOM 1486 C C . ASN A 1 189 ? 14.364 44.028 21.730 1.00 62.47 189 ASN A C 1
ATOM 1488 O O . ASN A 1 189 ? 14.869 44.737 22.603 1.00 62.47 189 ASN A O 1
ATOM 1492 N N . ILE A 1 190 ? 15.116 43.376 20.837 1.00 63.00 190 ILE A N 1
ATOM 1493 C CA . ILE A 1 190 ? 16.578 43.522 20.767 1.00 63.00 190 ILE A CA 1
ATOM 1494 C C . ILE A 1 190 ? 16.961 44.942 20.329 1.00 63.00 190 ILE A C 1
ATOM 1496 O O . ILE A 1 190 ? 17.875 45.531 20.907 1.00 63.00 190 ILE A O 1
ATOM 1500 N N . ASN A 1 191 ? 16.257 45.514 19.350 1.00 58.66 191 ASN A N 1
ATOM 1501 C CA . ASN A 1 191 ? 16.530 46.862 18.848 1.00 58.66 191 ASN A CA 1
ATOM 1502 C C . ASN A 1 191 ? 16.142 47.964 19.845 1.00 58.66 191 ASN A C 1
ATOM 1504 O O . ASN A 1 191 ? 16.848 48.967 19.934 1.00 58.66 191 ASN A O 1
ATOM 1508 N N . VAL A 1 192 ? 15.080 47.771 20.636 1.00 57.62 192 VAL A N 1
ATOM 1509 C CA . VAL A 1 192 ? 14.707 48.686 21.731 1.00 57.62 192 VAL A CA 1
ATOM 1510 C C . VAL A 1 192 ? 15.740 48.654 22.858 1.00 57.62 192 VAL A C 1
ATOM 1512 O O . VAL A 1 192 ? 16.086 49.701 23.389 1.00 57.62 192 VAL A O 1
ATOM 1515 N N . LYS A 1 193 ? 16.297 47.482 23.192 1.00 56.50 193 LYS A N 1
ATOM 1516 C CA . LYS A 1 193 ? 17.321 47.344 24.245 1.00 56.50 193 LYS A CA 1
ATOM 1517 C C . LYS A 1 193 ? 18.709 47.874 23.837 1.00 56.50 193 LYS A C 1
ATOM 1519 O O . LYS A 1 193 ? 19.589 47.984 24.685 1.00 56.50 193 LYS A O 1
ATOM 1524 N N . LYS A 1 194 ? 18.918 48.159 22.546 1.00 52.56 194 LYS A N 1
ATOM 1525 C CA . LYS A 1 194 ? 20.161 48.713 21.980 1.00 52.56 194 LYS A CA 1
ATOM 1526 C C . LYS A 1 194 ? 20.156 50.244 21.834 1.00 52.56 194 LYS A C 1
ATOM 1528 O O . LYS A 1 194 ? 21.175 50.779 21.400 1.00 52.56 194 LYS A O 1
ATOM 1533 N N . ARG A 1 195 ? 19.044 50.921 22.142 1.00 46.97 195 ARG A N 1
ATOM 1534 C CA . ARG A 1 195 ? 18.944 52.388 22.200 1.00 46.97 195 ARG A CA 1
ATOM 1535 C C . ARG A 1 195 ? 19.092 52.908 23.620 1.00 46.97 195 ARG A C 1
ATOM 1537 O O . ARG A 1 195 ? 18.660 52.195 24.549 1.00 46.97 195 ARG A O 1
#

Secondary structure (DSSP, 8-state):
-HHHHHHHHHHHTTS------PPPEEEEEEEETT-HHHHHHHHHHHTSTTBTTTEEEEEEEEES-TTT-PBPTTHHHHHHHHHHHHHTT-TT--SSSS-EEEETTTEEESS--S--HHHHHHHHHH----HHHHHHTT-S-TTGGGSPP-SS-------HHHHHHHHHHHHHHHHHHHHHHHHHHHHHHHHHHT-

Radius of gyration: 24.39 Å; chains: 1; bounding box: 53×73×67 Å